Protein AF-0000000079301546 (afdb_homodimer)

Radius of gyration: 18.89 Å; Cα contacts (8 Å, |Δi|>4): 296; chains: 2; bounding box: 22×60×37 Å

Organism: Thermus brockianus (NCBI:txid56956)

Secondary structure (DSSP, 8-state):
-HHHHHHHHHHHHHHHHHHHHHHTSSHHHHHHHHHHHHHHHHHHHHHHHHHHHHHHHHHHHHHHHH-GGGHHHHHHHHHTTHHHHHHHHHHHHHHHTT-/-HHHHHHHHHHHHHHHHHHHHHHTSSTHHHHHHHHHHHHHHHHHHHHHHHHHHHHHHHHHHHHHHH-GGGHHHHHHHHHTTHHHHHHHHHHHHHHHTT-

Nearest PDB structures (foldseek):
  8ywt-assembly1_Z  TM=9.935E-01  e=1.855E-07  Thermus thermophilus HB8
  8ywt-assembly1_Q  TM=9.937E-01  e=3.916E-07  Thermus thermophilus HB8
  6ly9-assembly1_P  TM=9.546E-01  e=3.296E-07  Thermus thermophilus HB8
  6ly9-assembly1_O  TM=9.805E-01  e=8.756E-07  Thermus thermophilus HB8
  5y60-assembly1_Z  TM=8.746E-01  e=4.148E-07  Thermus thermophilus HB8

Foldseek 3Di:
DVVVVVVVVCVVVVVLVVLVVVLPPDPVSVLVNLQVLLCCLLVVLVVQLVVQLVVLVVVQVVVCVVPVVCVVVSVCSNCVSVVSNVRSNVSSVVSVVVD/DVVVVVVVVCVLVVVLVVLQVVQPDDVRNVVSVLQSLLCCLLVVLVVQLCVQLVVLVVVQVVVCVVPVVSVVVSVCSNCVSVVSNVRSNVSSVVSVVVD

Structure (mmCIF, N/CA/C/O backbone):
data_AF-0000000079301546-model_v1
#
loop_
_entity.id
_entity.type
_entity.pdbx_description
1 polymer 'F0F1 ATP synthase subunit C'
#
loop_
_atom_site.group_PDB
_atom_site.id
_atom_site.type_symbol
_atom_site.label_atom_id
_atom_site.label_alt_id
_atom_site.label_comp_id
_atom_site.label_asym_id
_atom_site.label_entity_id
_atom_site.label_seq_id
_atom_site.pdbx_PDB_ins_code
_atom_site.Cartn_x
_atom_site.Cartn_y
_atom_site.Cartn_z
_atom_site.occupancy
_atom_site.B_iso_or_equiv
_atom_site.auth_seq_id
_atom_site.auth_comp_id
_atom_site.auth_asym_id
_atom_site.auth_atom_id
_atom_site.pdbx_PDB_model_num
ATOM 1 N N . MET A 1 1 ? 5.418 -3.91 23.5 1 49.19 1 MET A N 1
ATOM 2 C CA . MET A 1 1 ? 4.824 -3.809 22.172 1 49.19 1 MET A CA 1
ATOM 3 C C . MET A 1 1 ? 5.77 -4.355 21.109 1 49.19 1 MET A C 1
ATOM 5 O O . MET A 1 1 ? 5.324 -4.91 20.109 1 49.19 1 MET A O 1
ATOM 9 N N . LYS A 1 2 ? 7.008 -4.395 21.406 1 58.69 2 LYS A N 1
ATOM 10 C CA . LYS A 1 2 ? 8.031 -4.875 20.484 1 58.69 2 LYS A CA 1
ATOM 11 C C . LYS A 1 2 ? 8.047 -6.398 20.422 1 58.69 2 LYS A C 1
ATOM 13 O O . LYS A 1 2 ? 8.258 -6.984 19.359 1 58.69 2 LYS A O 1
ATOM 18 N N . LYS A 1 3 ? 7.777 -6.961 21.5 1 61.25 3 LYS A N 1
ATOM 19 C CA . LYS A 1 3 ? 7.914 -8.414 21.594 1 61.25 3 LYS A CA 1
ATOM 20 C C . LYS A 1 3 ? 6.766 -9.117 20.859 1 61.25 3 LYS A C 1
ATOM 22 O O . LYS A 1 3 ? 6.965 -10.172 20.266 1 61.25 3 LYS A O 1
ATOM 27 N N . LEU A 1 4 ? 5.602 -8.469 20.969 1 56.91 4 LEU A N 1
ATOM 28 C CA . LEU A 1 4 ? 4.453 -9.078 20.312 1 56.91 4 LEU A CA 1
ATOM 29 C C . LEU A 1 4 ? 4.582 -9 18.797 1 56.91 4 LEU A C 1
ATOM 31 O O . LEU A 1 4 ? 4.238 -9.945 18.094 1 56.91 4 LEU A O 1
ATOM 35 N N . LEU A 1 5 ? 5.164 -7.98 18.328 1 56.31 5 LEU A N 1
ATOM 36 C CA . LEU A 1 5 ? 5.371 -7.801 16.906 1 56.31 5 LEU A CA 1
ATOM 37 C C . LEU A 1 5 ? 6.402 -8.789 16.375 1 56.31 5 LEU A C 1
ATOM 39 O O . LEU A 1 5 ? 6.227 -9.359 15.297 1 56.31 5 LEU A O 1
ATOM 43 N N . VAL A 1 6 ? 7.406 -8.992 17.062 1 57.66 6 VAL A N 1
ATOM 44 C CA . VAL A 1 6 ? 8.438 -9.945 16.656 1 57.66 6 VAL A CA 1
ATOM 45 C C . VAL A 1 6 ? 7.863 -11.359 16.625 1 57.66 6 VAL A C 1
ATOM 47 O O . VAL A 1 6 ? 8.164 -12.141 15.734 1 57.66 6 VAL A O 1
ATOM 50 N N . LEU A 1 7 ? 7.008 -11.602 17.5 1 53.03 7 LEU A N 1
ATOM 51 C CA . LEU A 1 7 ? 6.406 -12.93 17.547 1 53.03 7 LEU A CA 1
ATOM 52 C C . LEU A 1 7 ? 5.469 -13.148 16.359 1 53.03 7 LEU A C 1
ATOM 54 O O . LEU A 1 7 ? 5.441 -14.234 15.781 1 53.03 7 LEU A O 1
ATOM 58 N N . VAL A 1 8 ? 4.762 -12.109 16.047 1 52.84 8 VAL A N 1
ATOM 59 C CA . VAL A 1 8 ? 3.871 -12.25 14.906 1 52.84 8 VAL A CA 1
ATOM 60 C C . VAL A 1 8 ? 4.695 -12.375 13.625 1 52.84 8 VAL A C 1
ATOM 62 O O . VAL A 1 8 ? 4.367 -13.18 12.75 1 52.84 8 VAL A O 1
ATOM 65 N N . LEU A 1 9 ? 5.762 -11.664 13.609 1 55.91 9 LEU A N 1
ATOM 66 C CA . LEU A 1 9 ? 6.625 -11.734 12.438 1 55.91 9 LEU A CA 1
ATOM 67 C C . LEU A 1 9 ? 7.277 -13.109 12.32 1 55.91 9 LEU A C 1
ATOM 69 O O . LEU A 1 9 ? 7.367 -13.664 11.227 1 55.91 9 LEU A O 1
ATOM 73 N N . VAL A 1 10 ? 7.781 -13.555 13.359 1 54.22 10 VAL A N 1
ATOM 74 C CA . VAL A 1 10 ? 8.438 -14.852 13.344 1 54.22 10 VAL A CA 1
ATOM 75 C C . VAL A 1 10 ? 7.418 -15.945 13.031 1 54.22 10 VAL A C 1
ATOM 77 O O . VAL A 1 10 ? 7.711 -16.875 12.273 1 54.22 10 VAL A O 1
ATOM 80 N N . ALA A 1 11 ? 6.262 -15.781 13.562 1 51.78 11 ALA A N 1
ATOM 81 C CA . ALA A 1 11 ? 5.211 -16.766 13.305 1 51.78 11 ALA A CA 1
ATOM 82 C C . ALA A 1 11 ? 4.812 -16.766 11.836 1 51.78 11 ALA A C 1
ATOM 84 O O . ALA A 1 11 ? 4.594 -17.828 11.242 1 51.78 11 ALA A O 1
ATOM 85 N N . VAL A 1 12 ? 4.824 -15.625 11.297 1 52.5 12 VAL A N 1
ATOM 86 C CA . VAL A 1 12 ? 4.438 -15.523 9.891 1 52.5 12 VAL A CA 1
ATOM 87 C C . VAL A 1 12 ? 5.551 -16.094 9.016 1 52.5 12 VAL A C 1
ATOM 89 O O . VAL A 1 12 ? 5.281 -16.844 8.078 1 52.5 12 VAL A O 1
ATOM 92 N N . PHE A 1 13 ? 6.75 -15.656 9.32 1 53.16 13 PHE A N 1
ATOM 93 C CA . PHE A 1 13 ? 7.855 -16.156 8.516 1 53.16 13 PHE A CA 1
ATOM 94 C C . PHE A 1 13 ? 8.031 -17.656 8.695 1 53.16 13 PHE A C 1
ATOM 96 O O . PHE A 1 13 ? 8.375 -18.359 7.754 1 53.16 13 PHE A O 1
ATOM 103 N N . GLY A 1 14 ? 7.973 -18.016 9.922 1 50.19 14 GLY A N 1
ATOM 104 C CA . GLY A 1 14 ? 8.062 -19.453 10.18 1 50.19 14 GLY A CA 1
ATOM 105 C C . GLY A 1 14 ? 6.98 -20.25 9.469 1 50.19 14 GLY A C 1
ATOM 106 O O . GLY A 1 14 ? 7.25 -21.328 8.93 1 50.19 14 GLY A O 1
ATOM 107 N N . ALA A 1 15 ? 5.801 -19.75 9.508 1 49.41 15 ALA A N 1
ATOM 108 C CA . ALA A 1 15 ? 4.699 -20.406 8.812 1 49.41 15 ALA A CA 1
ATOM 109 C C . ALA A 1 15 ? 4.938 -20.438 7.305 1 49.41 15 ALA A C 1
ATOM 111 O O . ALA A 1 15 ? 4.621 -21.422 6.637 1 49.41 15 ALA A O 1
ATOM 112 N N . LEU A 1 16 ? 5.547 -19.422 6.84 1 50.91 16 LEU A N 1
ATOM 113 C CA . LEU A 1 16 ? 5.867 -19.375 5.418 1 50.91 16 LEU A CA 1
ATOM 114 C C . LEU A 1 16 ? 6.961 -20.391 5.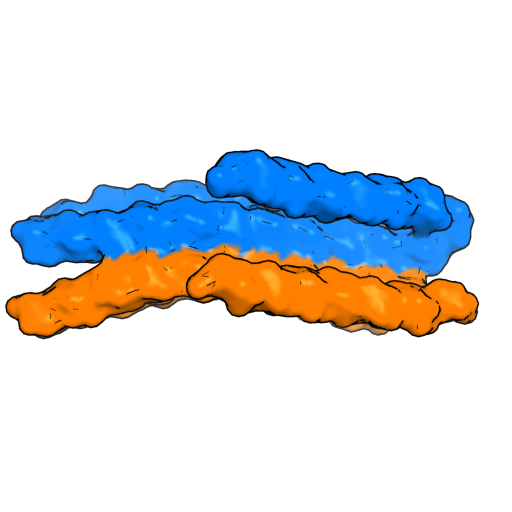078 1 50.91 16 LEU A C 1
ATOM 116 O O . LEU A 1 16 ? 6.922 -21.016 4.023 1 50.91 16 LEU A O 1
ATOM 120 N N . ALA A 1 17 ? 7.969 -20.391 5.918 1 49.53 17 ALA A N 1
ATOM 121 C CA . ALA A 1 17 ? 9.055 -21.344 5.695 1 49.53 17 ALA A CA 1
ATOM 122 C C . ALA A 1 17 ? 8.547 -22.781 5.703 1 49.53 17 ALA A C 1
ATOM 124 O O . ALA A 1 17 ? 8.961 -23.594 4.875 1 49.53 17 ALA A O 1
ATOM 125 N N . LEU A 1 18 ? 7.82 -23.094 6.707 1 44.88 18 LEU A N 1
ATOM 126 C CA . LEU A 1 18 ? 7.305 -24.453 6.785 1 44.88 18 LEU A CA 1
ATOM 127 C C . LEU A 1 18 ? 6.438 -24.781 5.57 1 44.88 18 LEU A C 1
ATOM 129 O O . LEU A 1 18 ? 6.488 -25.891 5.047 1 44.88 18 LEU A O 1
ATOM 133 N N . ALA A 1 19 ? 5.688 -23.844 5.148 1 45.22 19 ALA A N 1
ATOM 134 C CA . ALA A 1 19 ? 4.852 -24.062 3.969 1 45.22 19 ALA A CA 1
ATOM 135 C C . ALA A 1 19 ? 5.707 -24.25 2.717 1 45.22 19 ALA A C 1
ATOM 137 O O . ALA A 1 19 ? 5.352 -25.016 1.825 1 45.22 19 ALA A O 1
ATOM 138 N N . ALA A 1 20 ? 6.895 -23.641 2.58 1 43.88 20 ALA A N 1
ATOM 139 C CA . ALA A 1 20 ? 7.793 -23.766 1.435 1 43.88 20 ALA A CA 1
ATOM 140 C C . ALA A 1 20 ? 8.328 -25.188 1.307 1 43.88 20 ALA A C 1
ATOM 142 O O . ALA A 1 20 ? 8.508 -25.688 0.196 1 43.88 20 ALA A O 1
ATOM 143 N N . GLU A 1 21 ? 8.742 -25.703 2.311 1 40.53 21 GLU A N 1
ATOM 144 C CA . GLU A 1 21 ? 9.336 -27.047 2.232 1 40.53 21 GLU A CA 1
ATOM 145 C C . GLU A 1 21 ? 8.352 -28.047 1.662 1 40.53 21 GLU A C 1
ATOM 147 O O . GLU A 1 21 ? 8.727 -28.906 0.855 1 40.53 21 GLU A O 1
ATOM 152 N N . GLU A 1 22 ? 7.23 -28.109 2.217 1 39.31 22 GLU A N 1
ATOM 153 C CA . GLU A 1 22 ? 6.305 -29.125 1.742 1 39.31 22 GLU A CA 1
ATOM 154 C C . GLU A 1 22 ? 5.902 -28.875 0.291 1 39.31 22 GLU A C 1
ATOM 156 O O . GLU A 1 22 ? 5.586 -29.828 -0.441 1 39.31 22 GLU A O 1
ATOM 161 N N . ALA A 1 23 ? 5.891 -27.625 -0.11 1 42.28 23 ALA A N 1
ATOM 162 C CA . ALA A 1 23 ? 5.488 -27.281 -1.47 1 42.28 23 ALA A CA 1
ATOM 163 C C . ALA A 1 23 ? 6.523 -27.75 -2.486 1 42.28 23 ALA A C 1
ATOM 165 O O . ALA A 1 23 ? 6.246 -27.797 -3.688 1 42.28 23 ALA A O 1
ATOM 166 N N . ALA A 1 24 ? 7.785 -27.984 -2.277 1 39.5 24 ALA A N 1
ATOM 167 C CA . ALA A 1 24 ? 8.797 -28.484 -3.211 1 39.5 24 ALA A CA 1
ATOM 168 C C . ALA A 1 24 ? 8.328 -29.75 -3.92 1 39.5 24 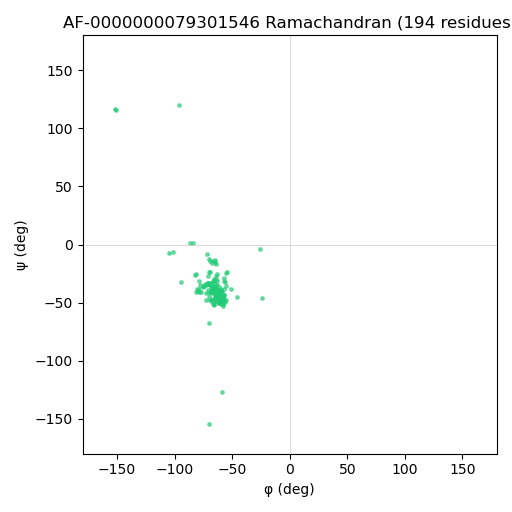ALA A C 1
ATOM 170 O O . ALA A 1 24 ? 8.906 -30.156 -4.93 1 39.5 24 ALA A O 1
ATOM 171 N N . ALA A 1 25 ? 7.723 -30.562 -3.387 1 38.69 25 ALA A N 1
ATOM 172 C CA . ALA A 1 25 ? 7.641 -31.844 -4.094 1 38.69 25 ALA A CA 1
ATOM 173 C C . ALA A 1 25 ? 6.762 -31.719 -5.336 1 38.69 25 ALA A C 1
ATOM 175 O O . ALA A 1 25 ? 7.039 -32.344 -6.363 1 38.69 25 ALA A O 1
ATOM 176 N N . SER A 1 26 ? 5.395 -31.5 -5.461 1 48.56 26 SER A N 1
ATOM 177 C CA . SER A 1 26 ? 4.516 -31.703 -6.605 1 48.56 26 SER A CA 1
ATOM 178 C C . SER A 1 26 ? 4.309 -30.406 -7.383 1 48.56 26 SER A C 1
ATOM 180 O O . SER A 1 26 ? 4.434 -29.312 -6.828 1 48.56 26 SER A O 1
ATOM 182 N N . GLY A 1 27 ? 4.684 -30.219 -8.859 1 57.03 27 GLY A N 1
ATOM 183 C CA . GLY A 1 27 ? 4.609 -29.141 -9.828 1 57.03 27 GLY A CA 1
ATOM 184 C C . GLY A 1 27 ? 3.543 -28.109 -9.5 1 57.03 27 GLY A C 1
ATOM 185 O O . GLY A 1 27 ? 3.775 -26.906 -9.625 1 57.03 27 GLY A O 1
ATOM 186 N N . GLY A 1 28 ? 2.25 -28.5 -9.117 1 63.22 28 GLY A N 1
ATOM 187 C CA . GLY A 1 28 ? 1.144 -27.641 -8.75 1 63.22 28 GLY A CA 1
ATOM 188 C C . GLY A 1 28 ? 1.389 -26.859 -7.465 1 63.22 28 GLY A C 1
ATOM 189 O O . GLY A 1 28 ? 1.135 -25.656 -7.398 1 63.22 28 GLY A O 1
ATOM 190 N N . LEU A 1 29 ? 1.974 -27.484 -6.559 1 77.94 29 LEU A N 1
ATOM 191 C CA . LEU A 1 29 ? 2.293 -26.875 -5.273 1 77.94 29 LEU A CA 1
ATOM 192 C C . LEU A 1 29 ? 3.309 -25.75 -5.445 1 77.94 29 LEU A C 1
ATOM 194 O O . LEU A 1 29 ? 3.223 -24.719 -4.773 1 77.94 29 LEU A O 1
ATOM 198 N N . ASP A 1 30 ? 4.195 -25.828 -6.445 1 84.31 30 ASP A N 1
ATOM 199 C CA . ASP A 1 30 ? 5.234 -24.844 -6.672 1 84.31 30 ASP A CA 1
ATOM 200 C C . ASP A 1 30 ? 4.637 -23.516 -7.145 1 84.31 30 ASP A C 1
ATOM 202 O O . ASP A 1 30 ? 4.965 -22.453 -6.613 1 84.31 30 ASP A O 1
ATOM 206 N N . ARG A 1 31 ? 3.75 -23.562 -8.109 1 88.44 31 ARG A N 1
ATOM 207 C CA . ARG A 1 31 ? 3.105 -22.344 -8.617 1 88.44 31 ARG A CA 1
ATOM 208 C C . ARG A 1 31 ? 2.318 -21.641 -7.52 1 88.44 31 ARG A C 1
ATOM 210 O O . ARG A 1 31 ? 2.34 -20.422 -7.422 1 88.44 31 ARG A O 1
ATOM 217 N N . GLY A 1 32 ? 1.686 -22.469 -6.797 1 91.69 32 GLY A N 1
ATOM 218 C CA . GLY A 1 32 ? 0.917 -21.922 -5.695 1 91.69 32 GLY A CA 1
ATOM 219 C C . GLY A 1 32 ? 1.777 -21.203 -4.672 1 91.69 32 GLY A C 1
ATOM 220 O O . GLY A 1 32 ? 1.425 -20.109 -4.207 1 91.69 32 GLY A O 1
ATOM 221 N N . LEU A 1 33 ? 2.799 -21.75 -4.301 1 91.94 33 LEU A N 1
ATOM 222 C CA . LEU A 1 33 ? 3.676 -21.156 -3.297 1 91.94 33 LEU A CA 1
ATOM 223 C C . LEU A 1 33 ? 4.344 -19.891 -3.836 1 91.94 33 LEU A C 1
ATOM 225 O O . LEU A 1 33 ? 4.574 -18.938 -3.088 1 91.94 33 LEU A O 1
ATOM 229 N N . ILE A 1 34 ? 4.688 -19.859 -5.098 1 95.62 34 ILE A N 1
ATOM 230 C CA . ILE A 1 34 ? 5.215 -18.656 -5.723 1 95.62 34 ILE A CA 1
ATOM 231 C C . ILE A 1 34 ? 4.18 -17.531 -5.629 1 95.62 34 ILE A C 1
ATOM 233 O O . ILE A 1 34 ? 4.52 -16.391 -5.293 1 95.62 34 ILE A O 1
ATOM 237 N N . ALA A 1 35 ? 2.924 -17.859 -5.84 1 95.81 35 ALA A N 1
ATOM 238 C CA . ALA A 1 35 ? 1.856 -16.875 -5.762 1 95.81 35 ALA A CA 1
ATOM 239 C C . ALA A 1 35 ? 1.712 -16.344 -4.34 1 95.81 35 ALA A C 1
ATOM 241 O O . ALA A 1 35 ? 1.504 -15.141 -4.141 1 95.81 35 ALA A O 1
ATOM 242 N N . VAL A 1 36 ? 1.817 -17.219 -3.404 1 95.12 36 VAL A N 1
ATOM 243 C CA . VAL A 1 36 ? 1.78 -16.781 -2.012 1 95.12 36 VAL A CA 1
ATOM 244 C C . VAL A 1 36 ? 2.967 -15.867 -1.725 1 95.12 36 VAL A C 1
ATOM 246 O O . VAL A 1 36 ? 2.814 -14.836 -1.066 1 95.12 36 VAL A O 1
ATOM 249 N N . GLY A 1 37 ? 4.07 -16.25 -2.248 1 96.44 37 GLY A N 1
ATOM 250 C CA . GLY A 1 37 ? 5.246 -15.398 -2.119 1 96.44 37 GLY A CA 1
ATOM 251 C C . GLY A 1 37 ? 5.055 -14.023 -2.719 1 96.44 37 GLY A C 1
ATOM 252 O O . GLY A 1 37 ? 5.43 -13.016 -2.109 1 96.44 37 GLY A O 1
ATOM 253 N N . MET A 1 38 ? 4.414 -13.891 -3.859 1 97.75 38 MET A N 1
ATOM 254 C CA . MET A 1 38 ? 4.117 -12.609 -4.488 1 97.75 38 MET A CA 1
ATOM 255 C C . MET A 1 38 ? 3.209 -11.758 -3.602 1 97.75 38 MET A C 1
ATOM 257 O O . MET A 1 38 ? 3.467 -10.57 -3.395 1 97.75 38 MET A O 1
ATOM 261 N N . GLY A 1 39 ? 2.217 -12.422 -3.074 1 98.06 39 GLY A N 1
ATOM 262 C CA . GLY A 1 39 ? 1.293 -11.711 -2.201 1 98.06 39 GLY A CA 1
ATOM 263 C C . GLY A 1 39 ? 1.95 -11.188 -0.941 1 98.06 39 GLY A C 1
ATOM 264 O O . GLY A 1 39 ? 1.714 -10.039 -0.544 1 98.06 39 GLY A O 1
ATOM 265 N N . LEU A 1 40 ? 2.766 -11.945 -0.33 1 97.5 40 LEU A N 1
ATOM 266 C CA . LEU A 1 40 ? 3.451 -11.547 0.893 1 97.5 40 LEU A CA 1
ATOM 267 C C . LEU A 1 40 ? 4.461 -10.438 0.608 1 97.5 40 LEU A C 1
ATOM 269 O O . LEU A 1 40 ? 4.602 -9.5 1.398 1 97.5 40 LEU A O 1
ATOM 273 N N . ALA A 1 41 ? 5.16 -10.531 -0.494 1 98.25 41 ALA A N 1
ATOM 274 C CA . ALA A 1 41 ? 6.16 -9.531 -0.853 1 98.25 41 ALA A CA 1
ATOM 275 C C . ALA A 1 41 ? 5.531 -8.141 -0.946 1 98.25 41 ALA A C 1
ATOM 277 O O . ALA A 1 41 ? 5.977 -7.207 -0.28 1 98.25 41 ALA A O 1
ATOM 278 N N . VAL A 1 42 ? 4.422 -8.039 -1.71 1 98.62 42 VAL A N 1
ATOM 279 C CA . VAL A 1 42 ? 3.82 -6.727 -1.904 1 98.62 42 VAL A CA 1
ATOM 280 C C . VAL A 1 42 ? 2.994 -6.348 -0.677 1 98.62 42 VAL A C 1
ATOM 282 O O . VAL A 1 42 ? 3.004 -5.191 -0.245 1 98.62 42 VAL A O 1
ATOM 285 N N . GLY A 1 43 ? 2.338 -7.301 -0.126 1 98.38 43 GLY A N 1
ATOM 286 C CA . GLY A 1 43 ? 1.455 -7.02 0.994 1 98.38 43 GLY A CA 1
ATOM 287 C C . GLY A 1 43 ? 2.193 -6.551 2.232 1 98.38 43 GLY A C 1
ATOM 288 O O . GLY A 1 43 ? 1.836 -5.527 2.824 1 98.38 43 GLY A O 1
ATOM 289 N N . LEU A 1 44 ? 3.182 -7.285 2.625 1 98 44 LEU A N 1
ATOM 290 C CA . LEU A 1 44 ? 3.936 -6.926 3.82 1 98 44 LEU A CA 1
ATOM 291 C C . LEU A 1 44 ? 4.711 -5.629 3.602 1 98 44 LEU A C 1
ATOM 293 O O . LEU A 1 44 ? 4.832 -4.812 4.516 1 98 44 LEU A O 1
ATOM 297 N N . ALA A 1 45 ? 5.277 -5.457 2.42 1 98.69 45 ALA A N 1
ATOM 298 C CA . ALA A 1 45 ? 5.957 -4.207 2.1 1 98.69 45 ALA A CA 1
ATOM 299 C C . ALA A 1 45 ? 5 -3.021 2.201 1 98.69 45 ALA A C 1
ATOM 301 O O . ALA A 1 45 ? 5.355 -1.972 2.746 1 98.69 45 ALA A O 1
ATOM 302 N N . ALA A 1 46 ? 3.754 -3.23 1.725 1 98.75 46 ALA A N 1
ATOM 303 C CA . ALA A 1 46 ? 2.74 -2.182 1.791 1 98.75 46 ALA A CA 1
ATOM 304 C C . ALA A 1 46 ? 2.35 -1.888 3.236 1 98.75 46 ALA A C 1
ATOM 306 O O . ALA A 1 46 ? 2.152 -0.729 3.609 1 98.75 46 ALA A O 1
ATOM 307 N N . LEU A 1 47 ? 2.266 -2.934 4 1 98.06 47 LEU A N 1
ATOM 308 C CA . LEU A 1 47 ? 1.959 -2.75 5.414 1 98.06 47 LEU A CA 1
ATOM 309 C C . LEU A 1 47 ? 3.043 -1.928 6.102 1 98.06 47 LEU A C 1
ATOM 311 O O . LEU A 1 47 ? 2.742 -0.973 6.82 1 98.06 47 LEU A O 1
ATOM 315 N N . GLY A 1 48 ? 4.211 -2.332 5.844 1 98.19 48 GLY A N 1
ATOM 316 C CA . GLY A 1 48 ? 5.312 -1.565 6.406 1 98.19 48 GLY A CA 1
ATOM 317 C C . GLY A 1 48 ? 5.32 -0.115 5.961 1 98.19 48 GLY A C 1
ATOM 318 O O . GLY A 1 48 ? 5.523 0.788 6.773 1 98.19 48 GLY A O 1
ATOM 319 N N . THR A 1 49 ? 5.113 0.141 4.672 1 98.81 49 THR A N 1
ATOM 320 C CA . THR A 1 49 ? 5.039 1.496 4.137 1 98.81 49 THR A CA 1
ATOM 321 C C . THR A 1 49 ? 3.941 2.293 4.836 1 98.81 49 THR A C 1
ATOM 323 O O . THR A 1 49 ? 4.156 3.439 5.238 1 98.81 49 THR A O 1
ATOM 326 N N . GLY A 1 50 ? 2.814 1.647 5.016 1 98.62 50 GLY A N 1
ATOM 327 C CA . GLY A 1 50 ? 1.695 2.316 5.66 1 98.62 50 GLY A CA 1
ATOM 328 C C . GLY A 1 50 ? 1.973 2.689 7.102 1 98.62 50 GLY A C 1
ATOM 329 O O . GLY A 1 50 ? 1.593 3.773 7.551 1 98.62 50 GLY A O 1
ATOM 330 N N . VAL A 1 51 ? 2.605 1.813 7.812 1 98.06 51 VAL A N 1
ATOM 331 C CA . VAL A 1 51 ? 2.961 2.072 9.203 1 98.06 51 VAL A CA 1
ATOM 332 C C . VAL A 1 51 ? 3.887 3.283 9.289 1 98.06 51 VAL A C 1
ATOM 334 O O . VAL A 1 51 ? 3.689 4.172 10.117 1 98.06 51 VAL A O 1
ATOM 337 N N . ALA A 1 52 ? 4.887 3.326 8.43 1 98.56 52 ALA A N 1
ATOM 338 C CA . ALA A 1 52 ? 5.781 4.48 8.383 1 98.56 52 ALA A CA 1
ATOM 339 C C . ALA A 1 52 ? 5.02 5.754 8.031 1 98.56 52 ALA A C 1
ATOM 341 O O . ALA A 1 52 ? 5.191 6.789 8.672 1 98.56 52 ALA A O 1
ATOM 342 N N . GLN A 1 53 ? 4.121 5.664 7.035 1 98.75 53 GLN A N 1
ATOM 343 C CA . GLN A 1 53 ? 3.416 6.828 6.516 1 98.75 53 GLN A CA 1
ATOM 344 C C . GLN A 1 53 ? 2.404 7.359 7.527 1 98.75 53 GLN A C 1
ATOM 346 O O . GLN A 1 53 ? 2.08 8.547 7.523 1 98.75 53 GLN A O 1
ATOM 351 N N . ALA A 1 54 ? 1.98 6.48 8.422 1 98.56 54 ALA A N 1
ATOM 352 C CA . ALA A 1 54 ? 0.984 6.906 9.398 1 98.56 54 ALA A CA 1
ATOM 353 C C . ALA A 1 54 ? 1.516 8.047 10.266 1 98.56 54 ALA A C 1
ATOM 355 O O . ALA A 1 54 ? 0.898 9.109 10.344 1 98.56 54 ALA A O 1
ATOM 356 N N . ARG A 1 55 ? 2.641 7.844 10.781 1 98.44 55 ARG A N 1
ATOM 357 C CA . ARG A 1 55 ? 3.201 8.852 11.68 1 98.44 55 ARG A CA 1
ATOM 358 C C . ARG A 1 55 ? 3.762 10.031 10.891 1 98.44 55 ARG A C 1
ATOM 360 O O . ARG A 1 55 ? 3.576 11.188 11.273 1 98.44 55 ARG A O 1
ATOM 367 N N . ILE A 1 56 ? 4.41 9.805 9.805 1 98.62 56 ILE A N 1
ATOM 368 C CA . ILE A 1 56 ? 4.996 10.852 8.977 1 98.62 56 ILE A CA 1
ATOM 369 C C . ILE A 1 56 ? 3.893 11.766 8.438 1 98.62 56 ILE A C 1
ATOM 371 O O . ILE A 1 56 ? 4.008 12.992 8.5 1 98.62 56 ILE A O 1
ATOM 375 N N . GLY A 1 57 ? 2.822 11.172 7.941 1 98.44 57 GLY A N 1
ATOM 376 C CA . GLY A 1 57 ? 1.725 11.922 7.355 1 98.44 57 GLY A CA 1
ATOM 377 C C . GLY A 1 57 ? 0.995 12.789 8.367 1 98.44 57 GLY A C 1
ATOM 378 O O . GLY A 1 57 ? 0.683 13.953 8.086 1 98.44 57 GLY A O 1
ATOM 379 N N . ALA A 1 58 ? 0.8 12.234 9.516 1 97.88 58 ALA A N 1
ATOM 380 C CA . ALA A 1 58 ? 0.135 13.008 10.562 1 97.88 58 ALA A CA 1
ATOM 381 C C . ALA A 1 58 ? 0.977 14.211 10.977 1 97.88 58 ALA A C 1
ATOM 383 O O . ALA A 1 58 ? 0.46 15.328 11.094 1 97.88 58 ALA A O 1
ATOM 384 N N . ALA A 1 59 ? 2.217 13.969 11.195 1 97.94 59 ALA A N 1
ATOM 385 C CA . ALA A 1 59 ? 3.119 15.07 11.539 1 97.94 59 ALA A CA 1
ATOM 386 C C . ALA A 1 59 ? 3.207 16.078 10.406 1 97.94 59 ALA A C 1
ATOM 388 O O . ALA A 1 59 ? 3.268 17.297 10.648 1 97.94 59 ALA A O 1
ATOM 389 N N . GLY A 1 60 ? 3.242 15.609 9.148 1 97.88 60 GLY A N 1
ATOM 390 C CA . GLY A 1 60 ? 3.303 16.469 7.977 1 97.88 60 GLY A CA 1
ATOM 391 C C . GLY A 1 60 ? 2.121 17.406 7.867 1 97.88 60 GLY A C 1
ATOM 392 O O . GLY A 1 60 ? 2.293 18.609 7.605 1 97.88 60 GLY A O 1
ATOM 393 N N . VAL A 1 61 ? 0.934 16.938 8.156 1 97 61 VAL A N 1
ATOM 394 C CA . VAL A 1 61 ? -0.275 17.75 8.109 1 97 61 VAL A CA 1
ATOM 395 C C . VAL A 1 61 ? -0.19 18.859 9.156 1 97 61 VAL A C 1
ATOM 397 O O . VAL A 1 61 ? -0.534 20.016 8.883 1 97 61 VAL A O 1
ATOM 400 N N . GLY A 1 62 ? 0.301 18.531 10.328 1 95 62 GLY A N 1
ATOM 401 C CA . GLY A 1 62 ? 0.509 19.547 11.359 1 95 62 GLY A CA 1
ATOM 402 C C . GLY A 1 62 ? 1.528 20.594 10.961 1 95 62 GLY A C 1
ATOM 403 O O . GLY A 1 62 ? 1.319 21.781 11.188 1 95 62 GLY A O 1
ATOM 404 N N . ALA A 1 63 ? 2.559 20.156 10.406 1 96.31 63 ALA A N 1
ATOM 405 C CA . ALA A 1 63 ? 3.617 21.078 9.984 1 96.31 63 ALA A CA 1
ATOM 406 C C . ALA A 1 63 ? 3.113 22.047 8.922 1 96.31 63 ALA A C 1
ATOM 408 O O . ALA A 1 63 ? 3.453 23.219 8.938 1 96.31 63 ALA A O 1
ATOM 409 N N . ILE A 1 64 ? 2.287 21.609 8.023 1 95.75 64 ILE A N 1
ATOM 410 C CA . ILE A 1 64 ? 1.76 22.438 6.934 1 95.75 64 ILE A CA 1
ATOM 411 C C . ILE A 1 64 ? 0.736 23.422 7.484 1 95.75 64 ILE A C 1
ATOM 413 O O . ILE A 1 64 ? 0.663 24.562 7.031 1 95.75 64 ILE A O 1
ATOM 417 N N . ALA A 1 65 ? 0.022 22.953 8.461 1 93.44 65 ALA A N 1
ATOM 418 C CA . ALA A 1 65 ? -0.97 23.828 9.102 1 93.44 65 ALA A CA 1
ATOM 419 C C . ALA A 1 65 ? -0.302 25 9.797 1 93.44 65 ALA A C 1
ATOM 421 O O . ALA A 1 65 ? -0.881 26.094 9.875 1 93.44 65 ALA A O 1
ATOM 422 N N . GLU A 1 66 ? 0.93 24.781 10.211 1 92.94 66 GLU A N 1
ATOM 423 C CA . GLU A 1 66 ? 1.682 25.844 10.867 1 92.94 66 GLU A CA 1
ATOM 424 C C . GLU A 1 66 ? 2.293 26.797 9.836 1 92.94 66 GLU A C 1
ATOM 426 O O . GLU A 1 66 ? 2.283 28.016 10.031 1 92.94 66 GLU A O 1
ATOM 431 N N . ASP A 1 67 ? 2.818 26.219 8.75 1 95 67 ASP A N 1
ATOM 432 C CA . ASP A 1 67 ? 3.463 26.969 7.668 1 95 67 ASP A CA 1
ATOM 433 C C . ASP A 1 67 ? 3.324 26.234 6.336 1 95 67 ASP A C 1
ATOM 435 O O . ASP A 1 67 ? 3.971 25.203 6.121 1 95 67 ASP A O 1
ATOM 439 N N . ARG A 1 68 ? 2.621 26.812 5.375 1 94.5 68 ARG A N 1
ATOM 440 C CA . ARG A 1 68 ? 2.32 26.172 4.094 1 94.5 68 ARG A CA 1
ATOM 441 C C . ARG A 1 68 ? 3.59 25.969 3.277 1 94.5 68 ARG A C 1
ATOM 443 O O . ARG A 1 68 ? 3.609 25.156 2.354 1 94.5 68 ARG A O 1
ATOM 450 N N . GLY A 1 69 ? 4.645 26.625 3.695 1 95.75 69 GLY A N 1
ATOM 451 C CA . GLY A 1 69 ? 5.922 26.438 3.029 1 95.75 69 GLY A CA 1
ATOM 452 C C . GLY A 1 69 ? 6.523 25.062 3.268 1 95.75 69 GLY A C 1
ATOM 453 O O . GLY A 1 69 ? 7.441 24.641 2.555 1 95.75 69 GLY A O 1
ATOM 454 N N . ASN A 1 70 ? 5.949 24.359 4.277 1 96.88 70 ASN A N 1
ATOM 455 C CA . ASN A 1 70 ? 6.453 23.031 4.633 1 96.88 70 ASN A CA 1
ATOM 456 C C . ASN A 1 70 ? 5.844 21.953 3.75 1 96.88 70 ASN A C 1
ATOM 458 O O . ASN A 1 70 ? 6.188 20.766 3.885 1 96.88 70 ASN A O 1
ATOM 462 N N . PHE A 1 71 ? 4.984 22.375 2.783 1 96.38 71 PHE A N 1
ATOM 463 C CA . PHE A 1 71 ? 4.27 21.406 1.963 1 96.38 71 PHE A CA 1
ATOM 464 C C . PHE A 1 71 ? 5.246 20.5 1.224 1 96.38 71 PHE A C 1
ATOM 466 O O . PHE A 1 71 ? 5.117 19.281 1.27 1 96.38 71 PHE A O 1
ATOM 473 N N . GLY A 1 72 ? 6.211 20.984 0.628 1 97.06 72 GLY A N 1
ATOM 474 C CA . GLY A 1 72 ? 7.16 20.203 -0.144 1 97.06 72 GLY A CA 1
ATOM 475 C C . GLY A 1 72 ? 7.949 19.219 0.702 1 97.06 72 GLY A C 1
ATOM 476 O O . GLY A 1 72 ? 8.102 18.047 0.327 1 97.06 72 GLY A O 1
ATOM 477 N N . THR A 1 73 ? 8.477 19.672 1.771 1 97.31 73 THR A N 1
ATOM 478 C CA . THR A 1 73 ? 9.266 18.828 2.672 1 97.31 73 THR A CA 1
ATOM 479 C C . THR A 1 73 ? 8.414 17.703 3.236 1 97.31 73 THR A C 1
ATOM 481 O O . THR A 1 73 ? 8.836 16.547 3.254 1 97.31 73 THR A O 1
ATOM 484 N N . ALA A 1 74 ? 7.148 18.016 3.629 1 98.06 74 ALA A N 1
ATOM 485 C CA . ALA A 1 74 ? 6.242 17.016 4.188 1 98.06 74 ALA A CA 1
ATOM 486 C C . ALA A 1 74 ? 5.895 15.953 3.146 1 98.06 74 ALA A C 1
ATOM 488 O O . ALA A 1 74 ? 5.84 14.766 3.461 1 98.06 74 ALA A O 1
ATOM 489 N N . LEU A 1 75 ? 5.695 16.438 1.949 1 97.94 75 LEU A N 1
ATOM 490 C CA . LEU A 1 75 ? 5.355 15.523 0.863 1 97.94 75 LEU A CA 1
ATOM 491 C C . LEU A 1 75 ? 6.504 14.562 0.579 1 97.94 75 LEU A C 1
ATOM 493 O O . LEU A 1 75 ? 6.285 13.367 0.379 1 97.94 75 LEU A O 1
ATOM 497 N N . ILE A 1 76 ? 7.734 15.031 0.546 1 98 76 ILE A N 1
ATOM 498 C CA . ILE A 1 76 ? 8.898 14.203 0.266 1 98 76 ILE A CA 1
ATOM 499 C C . ILE A 1 76 ? 9.047 13.133 1.348 1 98 76 ILE A C 1
ATOM 501 O O . ILE A 1 76 ? 9.281 11.961 1.045 1 98 76 ILE A O 1
ATOM 505 N N . PHE A 1 77 ? 8.867 13.562 2.588 1 98.38 77 PHE A N 1
ATOM 506 C CA . PHE A 1 77 ? 8.984 12.625 3.697 1 98.38 77 PHE A CA 1
ATOM 507 C C . PHE A 1 77 ? 7.906 11.547 3.613 1 98.38 77 PHE A C 1
ATOM 509 O O . PHE A 1 77 ? 8.148 10.391 3.959 1 98.38 77 PHE A O 1
ATOM 516 N N . LEU A 1 78 ? 6.734 11.938 3.186 1 98.31 78 LEU A N 1
ATOM 517 C CA . LEU A 1 78 ? 5.629 11 3.062 1 98.31 78 LEU A CA 1
ATOM 518 C C . LEU A 1 78 ? 5.863 10.031 1.906 1 98.31 78 LEU A C 1
ATOM 520 O O . LEU A 1 78 ? 5.469 8.867 1.979 1 98.31 78 LEU A O 1
ATOM 524 N N . LEU A 1 79 ? 6.496 10.5 0.867 1 98.12 79 LEU A N 1
ATOM 525 C CA . LEU A 1 79 ? 6.68 9.719 -0.351 1 98.12 79 LEU A CA 1
ATOM 526 C C . LEU A 1 79 ? 7.852 8.75 -0.206 1 98.12 79 LEU A C 1
ATOM 528 O O . LEU A 1 79 ? 7.855 7.68 -0.814 1 98.12 79 LEU A O 1
ATOM 532 N N . LEU A 1 80 ? 8.859 9.023 0.667 1 98.25 80 LEU A N 1
ATOM 533 C CA . LEU A 1 80 ? 10.094 8.242 0.766 1 98.25 80 LEU A CA 1
ATOM 534 C C . LEU A 1 80 ? 9.797 6.809 1.185 1 98.25 80 LEU A C 1
ATOM 536 O O . LEU A 1 80 ? 10.344 5.867 0.605 1 98.25 80 LEU A O 1
ATOM 540 N N . PRO A 1 81 ? 8.953 6.539 2.109 1 98.62 81 PRO A N 1
ATOM 541 C CA . PRO A 1 81 ? 8.68 5.16 2.521 1 98.62 81 PRO A CA 1
ATOM 542 C C . PRO A 1 81 ? 8.062 4.32 1.404 1 98.62 81 PRO A C 1
ATOM 544 O O . PRO A 1 81 ? 8.055 3.09 1.488 1 98.62 81 PRO A O 1
ATOM 547 N N . GLU A 1 82 ? 7.535 5.004 0.362 1 98.38 82 GLU A N 1
ATOM 548 C CA . GLU A 1 82 ? 6.973 4.277 -0.771 1 98.38 82 GLU A CA 1
ATOM 549 C C . GLU A 1 82 ? 7.992 3.311 -1.367 1 98.38 82 GLU A C 1
ATOM 551 O O . GLU A 1 82 ? 7.625 2.334 -2.023 1 98.38 82 GLU A O 1
ATOM 556 N N . THR A 1 83 ? 9.281 3.607 -1.167 1 98.44 83 THR A N 1
ATOM 557 C CA . THR A 1 83 ? 10.328 2.732 -1.681 1 98.44 83 THR A CA 1
ATOM 558 C C . THR A 1 83 ? 10.156 1.314 -1.146 1 98.44 83 THR A C 1
ATOM 560 O O . THR A 1 83 ? 10.469 0.343 -1.837 1 98.44 83 THR A O 1
ATOM 563 N N . LEU A 1 84 ? 9.641 1.18 0.046 1 98.62 84 LEU A N 1
ATOM 564 C CA . LEU A 1 84 ? 9.453 -0.132 0.657 1 98.62 84 LEU A CA 1
ATOM 565 C C . LEU A 1 84 ? 8.492 -0.983 -0.17 1 98.62 84 LEU A C 1
ATOM 567 O O . LEU A 1 84 ? 8.805 -2.129 -0.501 1 98.62 84 LEU A O 1
ATOM 571 N N . VAL A 1 85 ? 7.305 -0.376 -0.504 1 98.62 85 VAL A N 1
ATOM 572 C CA . VAL A 1 85 ? 6.32 -1.157 -1.243 1 98.62 85 VAL A CA 1
ATOM 573 C C . VAL A 1 85 ? 6.801 -1.372 -2.678 1 98.62 85 VAL A C 1
ATOM 575 O O . VAL A 1 85 ? 6.512 -2.404 -3.287 1 98.62 85 VAL A O 1
ATOM 578 N N . ILE A 1 86 ? 7.531 -0.385 -3.246 1 98.38 86 ILE A N 1
ATOM 579 C CA . ILE A 1 86 ? 8.102 -0.548 -4.578 1 98.38 86 ILE A CA 1
ATOM 580 C C . ILE A 1 86 ? 9.039 -1.753 -4.598 1 98.38 86 ILE A C 1
ATOM 582 O O . ILE A 1 86 ? 9.023 -2.543 -5.547 1 98.38 86 ILE A O 1
ATOM 586 N N . PHE A 1 87 ? 9.852 -1.951 -3.539 1 98.25 87 PHE A N 1
ATOM 587 C CA . PHE A 1 87 ? 10.719 -3.123 -3.447 1 98.25 87 PHE A CA 1
ATOM 588 C C . PHE A 1 87 ? 9.891 -4.398 -3.359 1 98.25 87 PHE A C 1
ATOM 590 O O . PHE A 1 87 ? 10.242 -5.414 -3.963 1 98.25 87 PHE A O 1
ATOM 597 N N . GLY A 1 88 ? 8.805 -4.316 -2.623 1 98.56 88 GLY A N 1
ATOM 598 C CA . GLY A 1 88 ? 7.895 -5.449 -2.596 1 98.56 88 GLY A CA 1
ATOM 599 C C . GLY A 1 88 ? 7.332 -5.797 -3.961 1 98.56 88 GLY A C 1
ATOM 600 O O . GLY A 1 88 ? 7.262 -6.969 -4.332 1 98.56 88 GLY A O 1
ATOM 601 N N . LEU A 1 89 ? 6.988 -4.809 -4.711 1 98.56 89 LEU A N 1
ATOM 602 C CA . LEU A 1 89 ? 6.492 -4.992 -6.07 1 98.56 89 LEU A CA 1
ATOM 603 C C . LEU A 1 89 ? 7.559 -5.617 -6.961 1 98.56 89 LEU A C 1
ATOM 605 O O . LEU A 1 89 ? 7.266 -6.52 -7.75 1 98.56 89 LEU A O 1
ATOM 609 N N . LEU A 1 90 ? 8.758 -5.016 -6.734 1 98.5 90 LEU A N 1
ATOM 610 C CA . LEU A 1 90 ? 9.859 -5.535 -7.535 1 98.5 90 LEU A CA 1
ATOM 611 C C . LEU A 1 90 ? 10.023 -7.039 -7.324 1 98.5 90 LEU A C 1
ATOM 613 O O . LEU A 1 90 ? 10.125 -7.797 -8.289 1 98.5 90 LEU A O 1
ATOM 617 N N . ILE A 1 91 ? 10.031 -7.516 -6.125 1 98.75 91 ILE A N 1
ATOM 618 C CA . ILE A 1 91 ? 10.18 -8.93 -5.812 1 98.75 91 ILE A CA 1
ATOM 619 C C . ILE A 1 91 ? 8.992 -9.711 -6.375 1 98.75 91 ILE A C 1
ATOM 621 O O . ILE A 1 91 ? 9.164 -10.805 -6.926 1 98.75 91 ILE A O 1
ATOM 625 N N . ALA A 1 92 ? 7.785 -9.18 -6.246 1 98.56 92 ALA A N 1
ATOM 626 C CA . ALA A 1 92 ? 6.598 -9.836 -6.789 1 98.56 92 ALA A CA 1
ATOM 627 C C . ALA A 1 92 ? 6.707 -10.008 -8.297 1 98.56 92 ALA A C 1
ATOM 629 O O . ALA A 1 92 ? 6.324 -11.047 -8.844 1 98.56 92 ALA A O 1
ATOM 630 N N . PHE A 1 93 ? 7.223 -9.039 -8.984 1 98.12 93 PHE A N 1
ATOM 631 C CA . PHE A 1 93 ? 7.375 -9.125 -10.438 1 98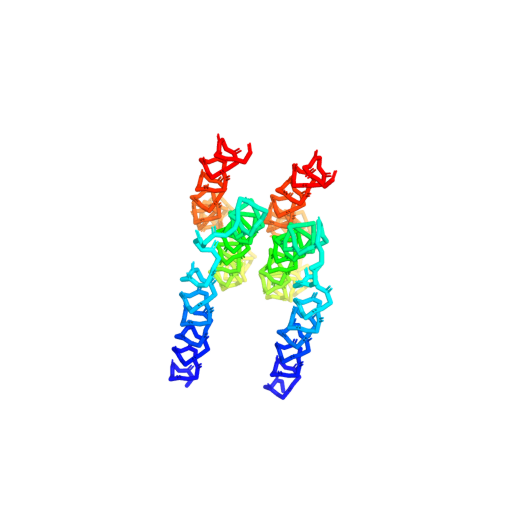.12 93 PHE A CA 1
ATOM 632 C C . PHE A 1 93 ? 8.422 -10.164 -10.812 1 98.12 93 PHE A C 1
ATOM 634 O O . PHE A 1 93 ? 8.25 -10.898 -11.781 1 98.12 93 PHE A O 1
ATOM 641 N N . ILE A 1 94 ? 9.508 -10.25 -10.078 1 98 94 ILE A N 1
ATOM 642 C CA . ILE A 1 94 ? 10.539 -11.258 -10.328 1 98 94 ILE A CA 1
ATOM 643 C C . ILE A 1 94 ? 9.945 -12.656 -10.156 1 98 94 ILE A C 1
ATOM 645 O O . ILE A 1 94 ? 10.148 -13.531 -10.992 1 98 94 ILE A O 1
ATOM 649 N N . LEU A 1 95 ? 9.188 -12.836 -9.094 1 97.62 95 LEU A N 1
ATOM 650 C CA . LEU A 1 95 ? 8.555 -14.125 -8.844 1 97.62 95 LEU A CA 1
ATOM 651 C C . LEU A 1 95 ? 7.539 -14.453 -9.93 1 97.62 95 LEU A C 1
ATOM 653 O O . LEU A 1 95 ? 7.383 -15.617 -10.305 1 97.62 95 LEU A O 1
ATOM 657 N N . ASN A 1 96 ? 6.781 -13.492 -10.43 1 96.12 96 ASN A N 1
ATOM 658 C CA . ASN A 1 96 ? 5.816 -13.695 -11.5 1 96.12 96 ASN A CA 1
ATOM 659 C C . ASN A 1 96 ? 6.473 -14.32 -12.734 1 96.12 96 ASN A C 1
ATOM 661 O O . ASN A 1 96 ? 5.84 -15.086 -13.453 1 96.12 96 ASN A O 1
ATOM 665 N N . GLY A 1 97 ? 7.621 -13.953 -12.969 1 95.06 97 GLY A N 1
ATOM 666 C CA . GLY A 1 97 ? 8.359 -14.5 -14.094 1 95.06 97 GLY A CA 1
ATOM 667 C C . GLY A 1 97 ? 8.648 -15.984 -13.945 1 95.06 97 GLY A C 1
ATOM 668 O O . GLY A 1 97 ? 9.047 -16.641 -14.906 1 95.06 97 GLY A O 1
ATOM 669 N N . LYS A 1 98 ? 8.453 -16.516 -12.766 1 91.75 98 LYS A N 1
ATOM 670 C CA . LYS A 1 98 ? 8.711 -17.922 -12.5 1 91.75 98 LYS A CA 1
ATOM 671 C C . LYS A 1 98 ? 7.406 -18.734 -12.477 1 91.75 98 LYS A C 1
ATOM 673 O O . LYS A 1 98 ? 7.418 -19.938 -12.219 1 91.75 98 LYS A O 1
ATOM 678 N N . LEU A 1 99 ? 6.273 -17.938 -12.562 1 86.19 99 LEU A N 1
ATOM 679 C CA . LEU A 1 99 ? 4.949 -18.547 -12.586 1 86.19 99 LEU A CA 1
ATOM 680 C C . LEU A 1 99 ? 4.523 -18.859 -14.016 1 86.19 99 LEU A C 1
ATOM 682 O O . LEU A 1 99 ? 4.895 -18.156 -14.945 1 86.19 99 LEU A O 1
ATOM 686 N N . MET B 1 1 ? -8.477 -1.585 21.859 1 50.88 1 MET B N 1
ATOM 687 C CA . MET B 1 1 ? -7.941 -1.441 20.516 1 50.88 1 MET B CA 1
ATOM 688 C C . MET B 1 1 ? -7.031 -2.613 20.156 1 50.88 1 MET B C 1
ATOM 690 O O . MET B 1 1 ? -7.004 -3.055 19.016 1 50.88 1 MET B O 1
ATOM 694 N N . LYS B 1 2 ? -6.504 -3.201 21.156 1 59.25 2 LYS B N 1
ATOM 695 C CA . LYS B 1 2 ? -5.578 -4.309 20.953 1 59.25 2 LYS B CA 1
ATOM 696 C C . LYS B 1 2 ? -6.324 -5.602 20.641 1 59.25 2 LYS B C 1
ATOM 698 O O . LYS B 1 2 ? -5.871 -6.402 19.812 1 59.25 2 LYS B O 1
ATOM 703 N N . LYS B 1 3 ? -7.465 -5.699 21.188 1 62.41 3 LYS B N 1
ATOM 704 C CA . LYS B 1 3 ? -8.203 -6.953 21.078 1 62.41 3 LYS B CA 1
ATOM 705 C C . LYS B 1 3 ? -8.797 -7.109 19.672 1 62.41 3 LYS B C 1
ATOM 707 O O . LYS B 1 3 ? -8.867 -8.219 19.141 1 62.41 3 LYS B O 1
ATOM 712 N N . LEU B 1 4 ? -9.195 -5.949 19.172 1 59.59 4 LEU B N 1
ATOM 713 C CA . LEU B 1 4 ? -9.812 -6.016 17.859 1 59.59 4 LEU B CA 1
ATOM 714 C C . LEU B 1 4 ? -8.766 -6.332 16.781 1 59.59 4 LEU B C 1
ATOM 716 O O . LEU B 1 4 ? -9.039 -7.09 15.852 1 59.59 4 LEU B O 1
ATOM 720 N N . LEU B 1 5 ? -7.598 -5.879 16.969 1 56.81 5 LEU B N 1
ATOM 721 C CA . LEU B 1 5 ? -6.504 -6.141 16.031 1 56.81 5 LEU B CA 1
ATOM 722 C C . LEU B 1 5 ? -6.117 -7.617 16.062 1 56.81 5 LEU B C 1
ATOM 724 O O . LEU B 1 5 ? -5.879 -8.211 15 1 56.81 5 LEU B O 1
ATOM 728 N N . VAL B 1 6 ? -6.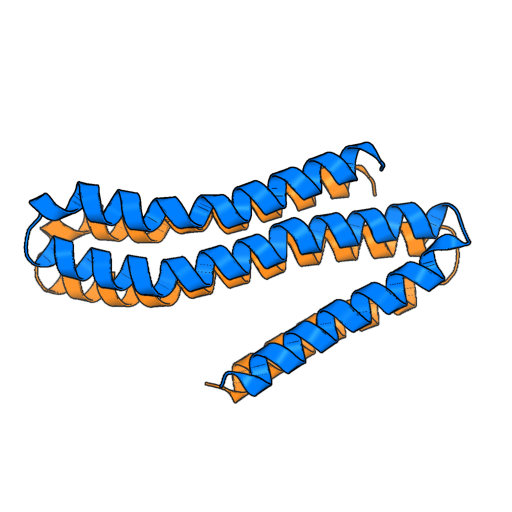074 -8.172 17.188 1 56.56 6 VAL B N 1
ATOM 729 C CA . VAL B 1 6 ? -5.723 -9.578 17.312 1 56.56 6 VAL B CA 1
ATOM 730 C C . VAL B 1 6 ? -6.809 -10.445 16.672 1 56.56 6 VAL B C 1
ATOM 732 O O . VAL B 1 6 ? -6.512 -11.438 16.016 1 56.56 6 VAL B O 1
ATOM 735 N N . LEU B 1 7 ? -7.965 -9.969 16.766 1 55.03 7 LEU B N 1
ATOM 736 C CA . LEU B 1 7 ? -9.07 -10.742 16.203 1 55.03 7 LEU B CA 1
ATOM 737 C C . LEU B 1 7 ? -9.039 -10.695 14.688 1 55.03 7 LEU B C 1
ATOM 739 O O . LEU B 1 7 ? -9.297 -11.703 14.031 1 55.03 7 LEU B O 1
ATOM 743 N N . VAL B 1 8 ? -8.773 -9.555 14.195 1 53.5 8 VAL B N 1
ATOM 744 C CA . VAL B 1 8 ? -8.711 -9.438 12.742 1 53.5 8 VAL B CA 1
ATOM 745 C C . VAL B 1 8 ? -7.516 -10.219 12.203 1 53.5 8 VAL B C 1
ATOM 747 O O . VAL B 1 8 ? -7.617 -10.898 11.18 1 53.5 8 VAL B O 1
ATOM 750 N N . LEU B 1 9 ? -6.449 -10.141 12.922 1 55.81 9 LEU B N 1
ATOM 751 C CA . LEU B 1 9 ? -5.273 -10.898 12.5 1 55.81 9 LEU B CA 1
ATOM 752 C C . LEU B 1 9 ? -5.547 -12.398 12.555 1 55.81 9 LEU B C 1
ATOM 754 O O . LEU B 1 9 ? -5.152 -13.141 11.648 1 55.81 9 LEU B O 1
ATOM 758 N N . VAL B 1 10 ? -6.152 -12.781 13.562 1 53.25 10 VAL B N 1
ATOM 759 C CA . VAL B 1 10 ? -6.461 -14.195 13.711 1 53.25 10 VAL B CA 1
ATOM 760 C C . VAL B 1 10 ? -7.465 -14.625 12.641 1 53.25 10 VAL B C 1
ATOM 762 O O . VAL B 1 10 ? -7.348 -15.703 12.062 1 53.25 10 VAL B O 1
ATOM 765 N N . ALA B 1 11 ? -8.414 -13.789 12.383 1 52.38 11 ALA B N 1
ATOM 766 C CA . ALA B 1 11 ? -9.43 -14.125 11.383 1 52.38 11 ALA B CA 1
ATOM 767 C C . ALA B 1 11 ? -8.82 -14.219 9.992 1 52.38 11 ALA B C 1
ATOM 769 O O . ALA B 1 11 ? -9.172 -15.109 9.211 1 52.38 11 ALA B O 1
ATOM 770 N N . VAL B 1 12 ? -7.965 -13.344 9.742 1 53.16 12 VAL B N 1
ATOM 771 C CA . VAL B 1 12 ? -7.328 -13.344 8.43 1 53.16 12 VAL B CA 1
ATOM 772 C C . VAL B 1 12 ? -6.438 -14.57 8.289 1 53.16 12 VAL B C 1
ATOM 774 O O . VAL B 1 12 ? -6.465 -15.25 7.258 1 53.16 12 VAL B O 1
ATOM 777 N N . PHE B 1 13 ? -5.629 -14.766 9.305 1 52.69 13 PHE B N 1
ATOM 778 C CA . PHE B 1 13 ? -4.766 -15.938 9.234 1 52.69 13 PHE B CA 1
ATOM 779 C C . PHE B 1 13 ? -5.59 -17.219 9.242 1 52.69 13 PHE B C 1
ATOM 781 O O . PHE B 1 13 ? -5.234 -18.203 8.578 1 52.69 13 PHE B O 1
ATOM 788 N N . GLY B 1 14 ? -6.582 -17.125 10.039 1 50.41 14 GLY B N 1
ATOM 789 C CA . GLY B 1 14 ? -7.469 -18.281 10.047 1 50.41 14 GLY B CA 1
ATOM 790 C C . GLY B 1 14 ? -8.117 -18.547 8.703 1 50.41 14 GLY B C 1
ATOM 791 O O . GLY B 1 14 ? -8.227 -19.688 8.273 1 50.41 14 GLY B O 1
ATOM 792 N N . ALA B 1 15 ? -8.648 -17.484 8.094 1 50.53 15 ALA B N 1
ATOM 793 C CA . ALA B 1 15 ? -9.266 -17.641 6.781 1 50.53 15 ALA B CA 1
ATOM 794 C C . ALA B 1 15 ? -8.258 -18.125 5.746 1 50.53 15 ALA B C 1
ATOM 796 O O . ALA B 1 15 ? -8.594 -18.938 4.879 1 50.53 15 ALA B O 1
ATOM 797 N N . LEU B 1 16 ? -7.121 -17.656 5.902 1 51.12 16 LEU B N 1
ATOM 798 C CA . LEU B 1 16 ? -6.078 -18.141 5.008 1 51.12 16 LEU B CA 1
ATOM 799 C C . LEU B 1 16 ? -5.801 -19.625 5.266 1 51.12 16 LEU B C 1
ATOM 801 O O . LEU B 1 16 ? -5.566 -20.391 4.324 1 51.12 16 LEU B O 1
ATOM 805 N N . ALA B 1 17 ? -5.781 -19.938 6.531 1 49.41 17 ALA B N 1
ATOM 806 C CA . ALA B 1 17 ? -5.574 -21.344 6.887 1 49.41 17 ALA B CA 1
ATOM 807 C C . ALA B 1 17 ? -6.703 -22.219 6.348 1 49.41 17 ALA B C 1
ATOM 809 O O . ALA B 1 17 ? -6.457 -23.312 5.844 1 49.41 17 ALA B O 1
ATOM 810 N N . LEU B 1 18 ? -7.918 -21.797 6.598 1 45.91 18 LEU B N 1
ATOM 811 C CA . LEU B 1 18 ? -9.039 -22.609 6.129 1 45.91 18 LEU B CA 1
ATOM 812 C C . LEU B 1 18 ? -9.008 -22.75 4.609 1 45.91 18 LEU B C 1
ATOM 814 O O . LEU B 1 18 ? -9.328 -23.812 4.074 1 45.91 18 LEU B O 1
ATOM 818 N N . ALA B 1 19 ? -8.672 -21.75 3.924 1 47.03 19 ALA B N 1
ATOM 819 C CA . ALA B 1 19 ? -8.594 -21.812 2.467 1 47.03 19 ALA B CA 1
ATOM 820 C C . ALA B 1 19 ? -7.488 -22.75 2.016 1 47.03 19 ALA B C 1
ATOM 822 O O . ALA B 1 19 ? -7.621 -23.438 0.997 1 47.03 19 ALA B O 1
ATOM 823 N N . ALA B 1 20 ? -6.375 -22.922 2.736 1 44.84 20 ALA B N 1
ATOM 824 C CA . ALA B 1 20 ? -5.289 -23.844 2.422 1 44.84 20 ALA B CA 1
ATOM 825 C C . ALA B 1 20 ? -5.77 -25.281 2.469 1 44.84 20 ALA B C 1
ATOM 827 O O . ALA B 1 20 ? -5.324 -26.125 1.68 1 44.84 20 ALA B O 1
ATOM 828 N N . GLU B 1 21 ? -6.43 -25.609 3.398 1 41.75 21 GLU B N 1
ATOM 829 C CA . GLU B 1 21 ? -6.871 -27 3.529 1 41.75 21 GLU B CA 1
ATOM 830 C C . GLU B 1 21 ? -7.68 -27.438 2.311 1 41.75 21 GLU B C 1
ATOM 832 O O . GLU B 1 21 ? -7.527 -28.562 1.83 1 41.75 21 GLU B O 1
ATOM 837 N N . GLU B 1 22 ? -8.586 -26.688 1.987 1 40.72 22 GLU B N 1
ATOM 838 C CA . GLU B 1 22 ? -9.406 -27.125 0.867 1 40.72 22 GLU B CA 1
ATOM 839 C C . GLU B 1 22 ? -8.586 -27.234 -0.416 1 40.72 22 GLU B C 1
ATOM 841 O O . GLU B 1 22 ? -8.867 -28.078 -1.273 1 40.72 22 GLU B O 1
ATOM 846 N N . ALA B 1 23 ? -7.461 -26.484 -0.571 1 42.56 23 ALA B N 1
ATOM 847 C CA . ALA B 1 23 ? -6.633 -26.5 -1.775 1 42.56 23 ALA B CA 1
ATOM 848 C C . ALA B 1 23 ? -5.785 -27.781 -1.828 1 42.56 23 ALA B C 1
ATOM 850 O O . ALA B 1 23 ? -5.289 -28.156 -2.891 1 42.56 23 ALA B O 1
ATOM 851 N N . ALA B 1 24 ? -5.211 -28.438 -0.855 1 41.38 24 ALA B N 1
ATOM 852 C CA . ALA B 1 24 ? -4.402 -29.656 -0.834 1 41.38 24 ALA B CA 1
ATOM 853 C C . ALA B 1 24 ? -5.031 -30.75 -1.692 1 41.38 24 ALA B C 1
ATOM 855 O O . ALA B 1 24 ? -4.395 -31.766 -1.984 1 41.38 24 ALA B O 1
ATOM 856 N N . ALA B 1 25 ? -6.125 -31.047 -1.71 1 40.47 25 ALA B N 1
ATOM 857 C CA . ALA B 1 25 ? -6.516 -32.281 -2.367 1 40.47 25 ALA B CA 1
ATOM 858 C C . ALA B 1 25 ? -6.102 -32.281 -3.836 1 40.47 25 ALA B C 1
ATOM 860 O O . ALA B 1 25 ? -5.508 -33.25 -4.32 1 40.47 25 ALA B O 1
ATOM 861 N N . SER B 1 26 ? -6.633 -32.469 -5.043 1 47.62 26 SER B N 1
ATOM 862 C CA . SER B 1 26 ? -6.297 -32.75 -6.438 1 47.62 26 SER B CA 1
ATOM 863 C C . SER B 1 26 ? -5.621 -31.547 -7.094 1 47.62 26 SER B C 1
ATOM 865 O O . SER B 1 26 ? -5.5 -30.484 -6.48 1 47.62 26 SER B O 1
ATOM 867 N N . GLY B 1 27 ? -5.508 -31.062 -8.57 1 54 27 GLY B N 1
ATOM 868 C CA . GLY B 1 27 ? -5.293 -29.906 -9.438 1 54 27 GLY B CA 1
ATOM 869 C C . GLY B 1 27 ? -5.691 -28.594 -8.797 1 54 27 GLY B C 1
ATOM 870 O O . GLY B 1 27 ? -5.441 -27.531 -9.352 1 54 27 GLY B O 1
ATOM 871 N N . GLY B 1 28 ? -6.266 -28.594 -7.578 1 71.25 28 GLY B N 1
ATOM 872 C CA . GLY B 1 28 ? -6.992 -27.625 -6.781 1 71.25 28 GLY B CA 1
ATOM 873 C C . GLY B 1 28 ? -6.105 -26.859 -5.812 1 71.25 28 GLY B C 1
ATOM 874 O O . GLY B 1 28 ? -6.332 -25.688 -5.551 1 71.25 28 GLY B O 1
ATOM 875 N N . LEU B 1 29 ? -5.035 -27.578 -5.332 1 78.25 29 LEU B N 1
ATOM 876 C CA . LEU B 1 29 ? -4.211 -26.922 -4.324 1 78.25 29 LEU B CA 1
ATOM 877 C C . LEU B 1 29 ? -3.459 -25.734 -4.926 1 78.25 29 LEU B C 1
ATOM 879 O O . LEU B 1 29 ? -3.344 -24.688 -4.297 1 78.25 29 LEU B O 1
ATOM 883 N N . ASP B 1 30 ? -2.953 -25.953 -6.184 1 83.81 30 ASP B N 1
ATOM 884 C CA . ASP B 1 30 ? -2.266 -24.875 -6.883 1 83.81 30 ASP B CA 1
ATOM 885 C C . ASP B 1 30 ? -3.176 -23.656 -7.047 1 83.81 30 ASP B C 1
ATOM 887 O O . ASP B 1 30 ? -2.779 -22.531 -6.734 1 83.81 30 ASP B O 1
ATOM 891 N N . ARG B 1 31 ? -4.312 -23.828 -7.473 1 87.38 31 ARG B N 1
ATOM 892 C CA . ARG B 1 31 ? -5.27 -22.734 -7.645 1 87.38 31 ARG B CA 1
ATOM 893 C C . ARG B 1 31 ? -5.629 -22.094 -6.305 1 87.38 31 ARG B C 1
ATOM 895 O O . ARG B 1 31 ? -5.781 -20.875 -6.211 1 87.38 31 ARG B O 1
ATOM 902 N N . GLY B 1 32 ? -5.77 -22.953 -5.355 1 90.38 32 GLY B N 1
ATOM 903 C CA . GLY B 1 32 ? -6.039 -22.453 -4.02 1 90.38 32 GLY B CA 1
ATOM 904 C C . GLY B 1 32 ? -4.934 -21.562 -3.484 1 90.38 32 GLY B C 1
ATOM 905 O O . GLY B 1 32 ? -5.199 -20.5 -2.908 1 90.38 32 GLY B O 1
ATOM 906 N N . LEU B 1 33 ? -3.762 -21.969 -3.646 1 91.88 33 LEU B N 1
ATOM 907 C CA . LEU B 1 33 ? -2.637 -21.188 -3.141 1 91.88 33 LEU B CA 1
ATOM 908 C C . LEU B 1 33 ? -2.469 -19.891 -3.932 1 91.88 33 LEU B C 1
ATOM 910 O O . LEU B 1 33 ? -2.074 -18.859 -3.375 1 91.88 33 LEU B O 1
ATOM 914 N N . ILE B 1 34 ? -2.732 -19.875 -5.219 1 94.06 34 ILE B N 1
ATOM 915 C CA . ILE B 1 34 ? -2.732 -18.656 -6.004 1 94.06 34 ILE B CA 1
ATOM 916 C C . ILE B 1 34 ? -3.787 -17.688 -5.457 1 94.06 34 ILE B C 1
ATOM 918 O O . ILE B 1 34 ? -3.525 -16.5 -5.293 1 94.06 34 ILE B O 1
ATOM 922 N N . ALA B 1 35 ? -4.938 -18.203 -5.113 1 94.38 35 ALA B N 1
ATOM 923 C CA . ALA B 1 35 ? -5.996 -17.391 -4.535 1 94.38 35 ALA B CA 1
ATOM 924 C C . ALA B 1 35 ? -5.566 -16.797 -3.193 1 94.38 35 ALA B C 1
ATOM 926 O O . ALA B 1 35 ? -5.879 -15.648 -2.885 1 94.38 35 ALA B O 1
ATOM 927 N N . VAL B 1 36 ? -4.91 -17.578 -2.426 1 92.94 36 VAL B N 1
ATOM 928 C CA . VAL B 1 36 ? -4.39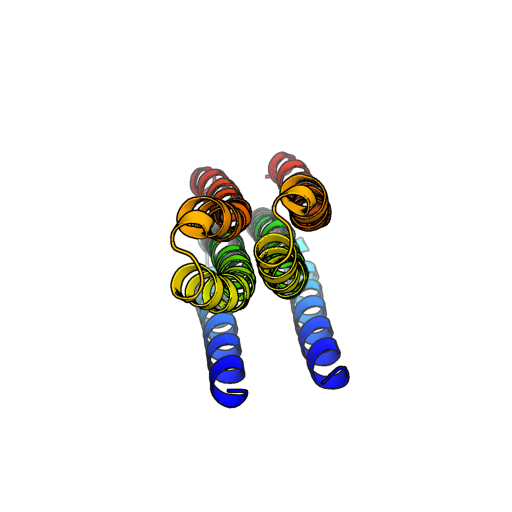1 -17.078 -1.157 1 92.94 36 VAL B CA 1
ATOM 929 C C . VAL B 1 36 ? -3.387 -15.953 -1.414 1 92.94 36 VAL B C 1
ATOM 931 O O . VAL B 1 36 ? -3.424 -14.914 -0.748 1 92.94 36 VAL B O 1
ATOM 934 N N . GLY B 1 37 ? -2.525 -16.203 -2.395 1 96.19 37 GLY B N 1
ATOM 935 C CA . GLY B 1 37 ? -1.59 -15.148 -2.766 1 96.19 37 GLY B CA 1
ATOM 936 C C . GLY B 1 37 ? -2.273 -13.852 -3.16 1 96.19 37 GLY B C 1
ATOM 937 O O . GLY B 1 37 ? -1.846 -12.773 -2.754 1 96.19 37 GLY B O 1
ATOM 938 N N . MET B 1 38 ? -3.379 -13.938 -3.855 1 97.12 38 MET B N 1
ATOM 939 C CA . MET B 1 38 ? -4.16 -12.766 -4.238 1 97.12 38 MET B CA 1
ATOM 940 C C . MET B 1 38 ? -4.695 -12.039 -3.008 1 97.12 38 MET B C 1
ATOM 942 O O . MET B 1 38 ? -4.594 -10.82 -2.91 1 97.12 38 MET B O 1
ATOM 946 N N . GLY B 1 39 ? -5.223 -12.805 -2.156 1 96.62 39 GLY B N 1
ATOM 947 C CA . GLY B 1 39 ? -5.762 -12.234 -0.932 1 96.62 39 GLY B CA 1
ATOM 948 C C . GLY B 1 39 ? -4.715 -11.539 -0.088 1 96.62 39 GLY B C 1
ATOM 949 O O . GLY B 1 39 ? -4.961 -10.445 0.438 1 96.62 39 GLY B O 1
ATOM 950 N N . LEU B 1 40 ? -3.646 -12.109 0.088 1 95.88 40 LEU B N 1
ATOM 951 C CA . LEU B 1 40 ? -2.566 -11.523 0.871 1 95.88 40 LEU B CA 1
ATOM 952 C C . LEU B 1 40 ? -2.074 -10.227 0.232 1 95.88 40 LEU B C 1
ATOM 954 O O . LEU B 1 40 ? -1.821 -9.242 0.929 1 95.88 40 LEU B O 1
ATOM 958 N N . ALA B 1 41 ? -1.979 -10.203 -1.066 1 98.06 41 ALA B N 1
ATOM 959 C CA . ALA B 1 41 ? -1.515 -9.016 -1.779 1 98.06 41 ALA B CA 1
ATOM 960 C C . ALA B 1 41 ? -2.42 -7.816 -1.499 1 98.06 41 ALA B C 1
ATOM 962 O O . ALA B 1 41 ? -1.953 -6.773 -1.029 1 98.06 41 ALA B O 1
ATOM 963 N N . VAL B 1 42 ? -3.748 -8.031 -1.686 1 98.44 42 VAL B N 1
ATOM 964 C CA . VAL B 1 42 ? -4.668 -6.906 -1.558 1 98.44 42 VAL B CA 1
ATOM 965 C C . VAL B 1 42 ? -4.969 -6.648 -0.082 1 98.44 42 VAL B C 1
ATOM 967 O O . VAL B 1 42 ? -5.051 -5.496 0.349 1 98.44 42 VAL B O 1
ATOM 970 N N . GLY B 1 43 ? -5.094 -7.672 0.638 1 97.31 43 GLY B N 1
ATOM 971 C CA . GLY B 1 43 ? -5.488 -7.527 2.031 1 97.31 43 GLY B CA 1
ATOM 972 C C . GLY B 1 43 ? -4.441 -6.828 2.877 1 97.31 43 GLY B C 1
ATOM 973 O O . GLY B 1 43 ? -4.754 -5.879 3.6 1 97.31 43 GLY B O 1
ATOM 974 N N . LEU B 1 44 ? -3.285 -7.254 2.834 1 97.56 44 LEU B N 1
ATOM 975 C CA . LEU B 1 44 ? -2.217 -6.645 3.619 1 97.56 44 LEU B CA 1
ATOM 976 C C . LEU B 1 44 ? -1.92 -5.23 3.127 1 97.56 44 LEU B C 1
ATOM 978 O O . LEU B 1 44 ? -1.639 -4.336 3.926 1 97.56 44 LEU B O 1
ATOM 982 N N . ALA B 1 45 ? -1.943 -5.059 1.808 1 98.62 45 ALA B N 1
ATOM 983 C CA . ALA B 1 45 ? -1.76 -3.715 1.259 1 98.62 45 ALA B CA 1
ATOM 984 C C . ALA B 1 45 ? -2.848 -2.768 1.752 1 98.62 45 ALA B C 1
ATOM 986 O O . ALA B 1 45 ? -2.566 -1.621 2.111 1 98.62 45 ALA B O 1
ATOM 987 N N . ALA B 1 46 ? -4.082 -3.285 1.826 1 98.44 46 ALA B N 1
ATOM 988 C CA . ALA B 1 46 ? -5.203 -2.484 2.314 1 98.44 46 ALA B CA 1
ATOM 989 C C . ALA B 1 46 ? -5.031 -2.146 3.793 1 98.44 46 ALA B C 1
ATOM 991 O O . ALA B 1 46 ? -5.352 -1.037 4.223 1 98.44 46 ALA B O 1
ATOM 992 N N . LEU B 1 47 ? -4.562 -3.098 4.5 1 96.81 47 LEU B N 1
ATOM 993 C CA . LEU B 1 47 ? -4.305 -2.848 5.914 1 96.81 47 LEU B CA 1
ATOM 994 C C . LEU B 1 47 ? -3.262 -1.748 6.09 1 96.81 47 LEU B C 1
ATOM 996 O O . LEU B 1 47 ? -3.443 -0.838 6.902 1 96.81 47 LEU B O 1
ATOM 1000 N N . GLY B 1 48 ? -2.246 -1.856 5.34 1 98.19 48 GLY B N 1
ATOM 1001 C CA . GLY B 1 48 ? -1.238 -0.81 5.391 1 98.19 48 GLY B CA 1
ATOM 1002 C C . GLY B 1 48 ? -1.779 0.558 5.02 1 98.19 48 GLY B C 1
ATOM 1003 O O . GLY B 1 48 ? -1.514 1.545 5.707 1 98.19 48 GLY B O 1
ATOM 1004 N N . THR B 1 49 ? -2.488 0.592 3.973 1 98.69 49 THR B N 1
ATOM 1005 C CA . THR B 1 49 ? -3.129 1.833 3.549 1 98.69 49 THR B CA 1
ATOM 1006 C C . THR B 1 49 ? -3.994 2.404 4.668 1 98.69 49 THR B C 1
ATOM 1008 O O . THR B 1 49 ? -3.926 3.6 4.965 1 98.69 49 THR B O 1
ATOM 1011 N N . GLY B 1 50 ? -4.801 1.572 5.254 1 98.38 50 GLY B N 1
ATOM 1012 C CA . GLY B 1 50 ? -5.688 1.999 6.324 1 98.38 50 GLY B CA 1
ATOM 1013 C C . GLY B 1 50 ? -4.945 2.549 7.531 1 98.38 50 GLY B C 1
ATOM 1014 O O . GLY B 1 50 ? -5.359 3.549 8.117 1 98.38 50 GLY B O 1
ATOM 1015 N N . VAL B 1 51 ? -3.934 1.864 7.898 1 97.81 51 VAL B N 1
ATOM 1016 C CA . VAL B 1 51 ? -3.115 2.307 9.023 1 97.81 51 VAL B CA 1
ATOM 1017 C C . VAL B 1 51 ? -2.576 3.709 8.75 1 97.81 51 VAL B C 1
ATOM 1019 O O . VAL B 1 51 ? -2.658 4.59 9.602 1 97.81 51 VAL B O 1
ATOM 1022 N N . ALA B 1 52 ? -2.084 3.92 7.602 1 98.69 52 ALA B N 1
ATOM 1023 C CA . ALA B 1 52 ? -1.594 5.242 7.219 1 98.69 52 ALA B CA 1
ATOM 1024 C C . ALA B 1 52 ? -2.717 6.273 7.246 1 98.69 52 ALA B C 1
ATOM 1026 O O . ALA B 1 52 ? -2.578 7.336 7.855 1 98.69 52 ALA B O 1
ATOM 1027 N N . GLN B 1 53 ? -3.844 5.914 6.652 1 98.56 53 GLN B N 1
ATOM 1028 C CA . GLN B 1 53 ? -4.938 6.863 6.461 1 98.56 53 GLN B CA 1
ATOM 1029 C C . GLN B 1 53 ? -5.613 7.199 7.789 1 98.56 53 GLN B C 1
ATOM 1031 O O . GLN B 1 53 ? -6.141 8.297 7.961 1 98.56 53 GLN B O 1
ATOM 1036 N N . ALA B 1 54 ? -5.539 6.277 8.711 1 98.5 54 ALA B N 1
ATOM 1037 C CA . ALA B 1 54 ? -6.156 6.523 10.008 1 98.5 54 ALA B CA 1
ATOM 1038 C C . ALA B 1 54 ? -5.531 7.734 10.695 1 98.5 54 ALA B C 1
ATOM 1040 O O . ALA B 1 54 ? -6.246 8.641 11.141 1 98.5 54 ALA B O 1
ATOM 1041 N N . ARG B 1 55 ? -4.246 7.812 10.734 1 98.44 55 ARG B N 1
ATOM 1042 C CA . ARG B 1 55 ? -3.568 8.898 11.438 1 98.44 55 ARG B CA 1
ATOM 1043 C C . ARG B 1 55 ? -3.557 10.172 10.594 1 98.44 55 ARG B C 1
ATOM 1045 O O . ARG B 1 55 ? -3.773 11.266 11.109 1 98.44 55 ARG B O 1
ATOM 1052 N N . ILE B 1 56 ? -3.355 10.055 9.359 1 98.56 56 ILE B N 1
ATOM 1053 C CA . ILE B 1 56 ? -3.34 11.211 8.469 1 98.56 56 ILE B CA 1
ATOM 1054 C C . ILE B 1 56 ? -4.719 11.859 8.445 1 98.56 56 ILE B C 1
ATOM 1056 O O . ILE B 1 56 ? -4.832 13.094 8.5 1 98.56 56 ILE B O 1
ATOM 1060 N N . GLY B 1 57 ? -5.738 11.062 8.289 1 98.38 57 GLY B N 1
ATOM 1061 C CA . GLY B 1 57 ? -7.098 11.57 8.266 1 98.38 57 GLY B CA 1
ATOM 1062 C C . GLY B 1 57 ? -7.473 12.32 9.531 1 98.38 57 GLY B C 1
ATOM 1063 O O . GLY B 1 57 ? -8.078 13.391 9.469 1 98.38 57 GLY B O 1
ATOM 1064 N N . ALA B 1 58 ? -7.113 11.727 10.648 1 98 58 ALA B N 1
ATOM 1065 C CA . ALA B 1 58 ? -7.395 12.375 11.922 1 98 58 ALA B CA 1
ATOM 1066 C C . ALA B 1 58 ? -6.719 13.742 12 1 98 58 ALA B C 1
ATOM 1068 O O . ALA B 1 58 ? -7.352 14.734 12.375 1 98 58 ALA B O 1
ATOM 1069 N N . ALA B 1 59 ? -5.488 13.789 11.656 1 97.94 59 ALA B N 1
ATOM 1070 C CA . ALA B 1 59 ? -4.766 15.055 11.648 1 97.94 59 ALA B CA 1
ATOM 1071 C C . ALA B 1 59 ? -5.344 16.016 10.609 1 97.94 59 ALA B C 1
ATOM 1073 O O . ALA B 1 59 ? -5.434 17.219 10.852 1 97.94 59 ALA B O 1
ATOM 1074 N N . GLY B 1 60 ? -5.754 15.508 9.508 1 97.62 60 GLY B N 1
ATOM 1075 C CA . GLY B 1 60 ? -6.297 16.297 8.414 1 97.62 60 GLY B CA 1
ATOM 1076 C C . GLY B 1 60 ? -7.598 17 8.766 1 97.62 60 GLY B C 1
ATOM 1077 O O . GLY B 1 60 ? -7.777 18.188 8.484 1 97.62 60 GLY B O 1
ATOM 1078 N N . VAL B 1 61 ? -8.461 16.281 9.398 1 97.25 61 VAL B N 1
ATOM 1079 C CA . VAL B 1 61 ? -9.742 16.844 9.797 1 97.25 61 VAL B CA 1
ATOM 1080 C C . VAL B 1 61 ? -9.508 18 10.781 1 97.25 61 VAL B C 1
ATOM 1082 O O . VAL B 1 61 ? -10.164 19.031 10.695 1 97.25 61 VAL B O 1
ATOM 1085 N N . GLY B 1 62 ? -8.578 17.781 11.711 1 95.81 62 GLY B N 1
ATOM 1086 C CA . GLY B 1 62 ? -8.211 18.859 12.617 1 95.81 62 GLY B CA 1
ATOM 1087 C C . GLY B 1 62 ? -7.668 20.078 11.906 1 95.81 62 GLY B C 1
ATOM 1088 O O . GLY B 1 62 ? -8.0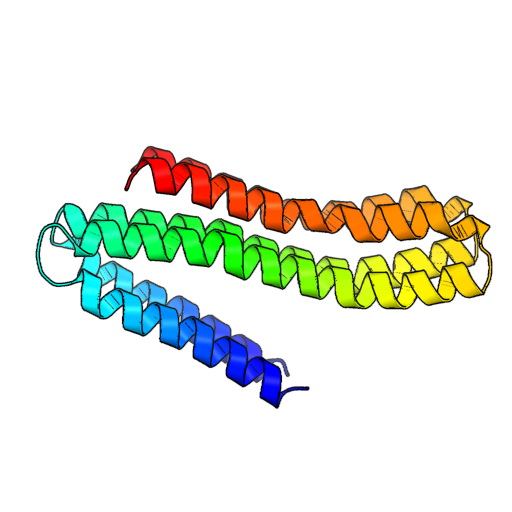55 21.203 12.219 1 95.81 62 GLY B O 1
ATOM 1089 N N . ALA B 1 63 ? -6.863 19.875 11.008 1 96.25 63 ALA B N 1
ATOM 1090 C CA . ALA B 1 63 ? -6.254 20.984 10.258 1 96.25 63 ALA B CA 1
ATOM 1091 C C . ALA B 1 63 ? -7.305 21.75 9.477 1 96.25 63 ALA B C 1
ATOM 1093 O O . ALA B 1 63 ? -7.254 22.984 9.406 1 96.25 63 ALA B O 1
ATOM 1094 N N . ILE B 1 64 ? -8.234 21.062 8.906 1 95.81 64 ILE B N 1
ATOM 1095 C CA . ILE B 1 64 ? -9.297 21.672 8.117 1 95.81 64 ILE B CA 1
ATOM 1096 C C . ILE B 1 64 ? -10.203 22.484 9.039 1 95.81 64 ILE B C 1
ATOM 1098 O O . ILE B 1 64 ? -10.656 23.578 8.664 1 95.81 64 ILE B O 1
ATOM 1102 N N . ALA B 1 65 ? -10.43 21.969 10.164 1 95.88 65 ALA B N 1
ATOM 1103 C CA . ALA B 1 65 ? -11.273 22.656 11.141 1 95.88 65 ALA B CA 1
ATOM 1104 C C . ALA B 1 65 ? -10.641 23.984 11.562 1 95.88 65 ALA B C 1
ATOM 1106 O O . ALA B 1 65 ? -11.352 24.953 11.844 1 95.88 65 ALA B O 1
ATOM 1107 N N . GLU B 1 66 ? -9.367 24 11.547 1 93.81 66 GLU B N 1
ATOM 1108 C CA . GLU B 1 66 ? -8.648 25.219 11.922 1 93.81 66 GLU B CA 1
ATOM 1109 C C . GLU B 1 66 ? -8.641 26.234 10.781 1 93.81 66 GLU B C 1
ATOM 1111 O O . GLU B 1 66 ? -8.797 27.422 11.008 1 93.81 66 GLU B O 1
ATOM 1116 N N . ASP B 1 67 ? -8.445 25.75 9.547 1 95.62 67 ASP B N 1
ATOM 1117 C CA . ASP B 1 67 ? -8.391 26.562 8.336 1 95.62 67 ASP B CA 1
ATOM 1118 C C . ASP B 1 67 ? -8.844 25.766 7.117 1 95.62 67 ASP B C 1
ATOM 1120 O O . ASP B 1 67 ? -8.133 24.859 6.668 1 95.62 67 ASP B O 1
ATOM 1124 N N . ARG B 1 68 ? -9.914 26.141 6.477 1 96.19 68 ARG B N 1
ATOM 1125 C CA . ARG B 1 68 ? -10.5 25.438 5.348 1 96.19 68 ARG B CA 1
ATOM 1126 C C . ARG B 1 68 ? -9.562 25.438 4.148 1 96.19 68 ARG B C 1
ATOM 1128 O O . ARG B 1 68 ? -9.688 24.609 3.248 1 96.19 68 ARG B O 1
ATOM 1135 N N . GLY B 1 69 ? -8.578 26.328 4.262 1 94.38 69 GLY B N 1
ATOM 1136 C CA . GLY B 1 69 ? -7.582 26.359 3.199 1 94.38 69 GLY B CA 1
ATOM 1137 C C . GLY B 1 69 ? -6.684 25.141 3.178 1 94.38 69 GLY B C 1
ATOM 1138 O O . GLY B 1 69 ? -6.004 24.891 2.184 1 94.38 69 GLY B O 1
ATOM 1139 N N . ASN B 1 70 ? -6.766 24.391 4.254 1 94.94 70 ASN B N 1
ATOM 1140 C CA . ASN B 1 70 ? -5.945 23.188 4.371 1 94.94 70 ASN B CA 1
ATOM 1141 C C . ASN B 1 70 ? -6.625 21.984 3.732 1 94.94 70 ASN B C 1
ATOM 1143 O O . ASN B 1 70 ? -6.062 20.891 3.705 1 94.94 70 ASN B O 1
ATOM 1147 N N . PHE B 1 71 ? -7.801 22.156 3.16 1 95.75 71 PHE B N 1
ATOM 1148 C CA . PHE B 1 71 ? -8.57 21.062 2.605 1 95.75 71 PHE B CA 1
ATOM 1149 C C . PHE B 1 71 ? -7.781 20.328 1.521 1 95.75 71 PHE B C 1
ATOM 1151 O O . PHE B 1 71 ? -7.656 19.109 1.549 1 95.75 71 PHE B O 1
ATOM 1158 N N . GLY B 1 72 ? -7.156 21.031 0.659 1 95.25 72 GLY B N 1
ATOM 1159 C CA . GLY B 1 72 ? -6.414 20.422 -0.434 1 95.25 72 GLY B CA 1
ATOM 1160 C C . GLY B 1 72 ? -5.211 19.625 0.034 1 95.25 72 GLY B C 1
ATOM 1161 O O . GLY B 1 72 ? -4.992 18.5 -0.42 1 95.25 72 GLY B O 1
ATOM 1162 N N . THR B 1 73 ? -4.484 20.188 0.857 1 93.88 73 THR B N 1
ATOM 1163 C CA . THR B 1 73 ? -3.295 19.531 1.39 1 93.88 73 THR B CA 1
ATOM 1164 C C . THR B 1 73 ? -3.668 18.25 2.148 1 93.88 73 THR B C 1
ATOM 1166 O O . THR B 1 73 ? -3.053 17.203 1.953 1 93.88 73 THR B O 1
ATOM 1169 N N . ALA B 1 74 ? -4.746 18.375 2.982 1 95.94 74 ALA B N 1
ATOM 1170 C CA . ALA B 1 74 ? -5.207 17.219 3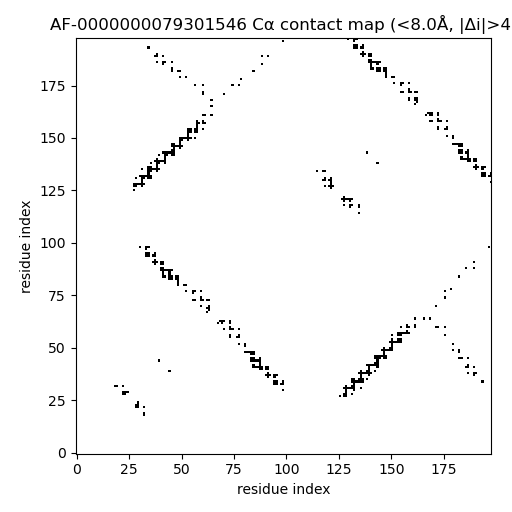.76 1 95.94 74 ALA B CA 1
ATOM 1171 C C . ALA B 1 74 ? -5.645 16.078 2.846 1 95.94 74 ALA B C 1
ATOM 1173 O O . ALA B 1 74 ? -5.34 14.914 3.105 1 95.94 74 ALA B O 1
ATOM 1174 N N . LEU B 1 75 ? -6.297 16.438 1.804 1 97.5 75 LEU B N 1
ATOM 1175 C CA . LEU B 1 75 ? -6.805 15.445 0.87 1 97.5 75 LEU B CA 1
ATOM 1176 C C . LEU B 1 75 ? -5.66 14.766 0.126 1 97.5 75 LEU B C 1
ATOM 1178 O O . LEU B 1 75 ? -5.68 13.547 -0.075 1 97.5 75 LEU B O 1
ATOM 1182 N N . ILE B 1 76 ? -4.641 15.531 -0.298 1 97.38 76 ILE B N 1
ATOM 1183 C CA . ILE B 1 76 ? -3.496 14.977 -1.013 1 97.38 76 ILE B CA 1
ATOM 1184 C C . ILE B 1 76 ? -2.768 13.969 -0.121 1 97.38 76 ILE B C 1
ATOM 1186 O O . ILE B 1 76 ? -2.463 12.852 -0.551 1 97.38 76 ILE B O 1
ATOM 1190 N N . PHE B 1 77 ? -2.613 14.305 1.132 1 98.06 77 PHE B N 1
ATOM 1191 C CA . PHE B 1 77 ? -1.892 13.438 2.059 1 98.06 77 PHE B CA 1
ATOM 1192 C C . PHE B 1 77 ? -2.701 12.18 2.371 1 98.06 77 PHE B C 1
ATOM 1194 O O . PHE B 1 77 ? -2.135 11.109 2.588 1 98.06 77 PHE B O 1
ATOM 1201 N N . LEU B 1 78 ? -3.996 12.352 2.391 1 98.12 78 LEU B N 1
ATOM 1202 C CA . LEU B 1 78 ? -4.875 11.227 2.686 1 98.12 78 LEU B CA 1
ATOM 1203 C C . LEU B 1 78 ? -4.941 10.266 1.506 1 98.12 78 LEU B C 1
ATOM 1205 O O . LEU B 1 78 ? -5.051 9.055 1.693 1 98.12 78 LEU B O 1
ATOM 1209 N N . LEU B 1 79 ? -4.867 10.781 0.294 1 98 79 LEU B N 1
ATOM 1210 C CA . LEU B 1 79 ? -5.035 9.984 -0.919 1 98 79 LEU B CA 1
ATOM 1211 C C . LEU B 1 79 ? -3.734 9.273 -1.286 1 98 79 LEU B C 1
ATOM 1213 O O . LEU B 1 79 ? -3.76 8.195 -1.889 1 98 79 LEU B O 1
ATOM 1217 N N . LEU B 1 80 ? -2.514 9.789 -0.895 1 98.19 80 LEU B N 1
ATOM 1218 C CA . LEU B 1 80 ? -1.21 9.297 -1.321 1 98.19 80 LEU B CA 1
ATOM 1219 C C . LEU B 1 80 ? -1.013 7.848 -0.889 1 98.19 80 LEU B C 1
ATOM 1221 O O . LEU B 1 80 ? -0.602 7.008 -1.692 1 98.19 80 LEU B O 1
ATOM 1225 N N . PRO B 1 81 ? -1.414 7.422 0.298 1 98.56 81 PRO B N 1
ATOM 1226 C CA . PRO B 1 81 ? -1.213 6.031 0.708 1 98.56 81 PRO B CA 1
ATOM 1227 C C . PRO B 1 81 ? -2.059 5.051 -0.101 1 98.56 81 PRO B C 1
ATOM 1229 O O . PRO B 1 81 ? -1.818 3.84 -0.057 1 98.56 81 PRO B O 1
ATOM 1232 N N . GLU B 1 82 ? -3.105 5.551 -0.835 1 98.44 82 GLU B N 1
ATOM 1233 C CA . GLU B 1 82 ? -3.936 4.68 -1.66 1 98.44 82 GLU B CA 1
ATOM 1234 C C . GLU B 1 82 ? -3.086 3.879 -2.643 1 98.44 82 GLU B C 1
ATOM 1236 O O . GLU B 1 82 ? -3.494 2.807 -3.094 1 98.44 82 GLU B O 1
ATOM 1241 N N . THR B 1 83 ? -1.844 4.387 -2.998 1 98.38 83 THR B N 1
ATOM 1242 C CA . THR B 1 83 ? -0.938 3.695 -3.91 1 98.38 83 THR B CA 1
ATOM 1243 C C . THR B 1 83 ? -0.613 2.297 -3.395 1 98.38 83 THR B C 1
ATOM 1245 O O . THR B 1 83 ? -0.439 1.365 -4.184 1 98.38 83 THR B O 1
ATOM 1248 N N . LEU B 1 84 ? -0.643 2.141 -2.123 1 98.69 84 LEU B N 1
ATOM 1249 C CA . LEU B 1 84 ? -0.293 0.864 -1.508 1 98.69 84 LEU B CA 1
ATOM 1250 C C . LEU B 1 84 ? -1.304 -0.215 -1.882 1 98.69 84 LEU B C 1
ATOM 1252 O O . LEU B 1 84 ? -0.923 -1.301 -2.326 1 98.69 84 LEU B O 1
ATOM 1256 N N . VAL B 1 85 ? -2.596 0.083 -1.665 1 98.62 85 VAL B N 1
ATOM 1257 C CA . VAL B 1 85 ? -3.623 -0.916 -1.937 1 98.62 85 VAL B CA 1
ATOM 1258 C C . VAL B 1 85 ? -3.762 -1.117 -3.443 1 98.62 85 VAL B C 1
ATOM 1260 O O . VAL B 1 85 ? -4.07 -2.219 -3.902 1 98.62 85 VAL B O 1
ATOM 1263 N N . ILE B 1 86 ? -3.58 -0.054 -4.25 1 98.5 86 ILE B N 1
ATOM 1264 C CA . ILE B 1 86 ? -3.615 -0.177 -5.703 1 98.5 86 ILE B CA 1
ATOM 1265 C C . ILE B 1 86 ? -2.541 -1.161 -6.164 1 98.5 86 ILE B C 1
ATOM 1267 O O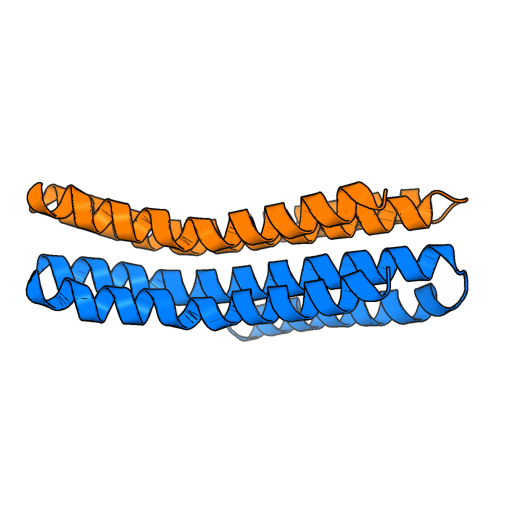 . ILE B 1 86 ? -2.799 -2.016 -7.016 1 98.5 86 ILE B O 1
ATOM 1271 N N . PHE B 1 87 ? -1.311 -1.074 -5.609 1 98.38 87 PHE B N 1
ATOM 1272 C CA . PHE B 1 87 ? -0.246 -2.006 -5.961 1 98.38 87 PHE B CA 1
ATOM 1273 C C . PHE B 1 87 ? -0.617 -3.428 -5.559 1 98.38 87 PHE B C 1
ATOM 1275 O O . PHE B 1 87 ? -0.332 -4.383 -6.285 1 98.38 87 PHE B O 1
ATOM 1282 N N . GLY B 1 88 ? -1.205 -3.592 -4.367 1 98.56 88 GLY B N 1
ATOM 1283 C CA . GLY B 1 88 ? -1.723 -4.895 -3.98 1 98.56 88 GLY B CA 1
ATOM 1284 C C . GLY B 1 88 ? -2.74 -5.445 -4.961 1 98.56 88 GLY B C 1
ATOM 1285 O O . GLY B 1 88 ? -2.695 -6.629 -5.309 1 98.56 88 GLY B O 1
ATOM 1286 N N . LEU B 1 89 ? -3.658 -4.594 -5.418 1 98.56 89 LEU B N 1
ATOM 1287 C CA . LEU B 1 89 ? -4.664 -4.977 -6.402 1 98.56 89 LEU B CA 1
ATOM 1288 C C . LEU B 1 89 ? -4.012 -5.391 -7.715 1 98.56 89 LEU B C 1
ATOM 1290 O O . LEU B 1 89 ? -4.445 -6.352 -8.359 1 98.56 89 LEU B O 1
ATOM 1294 N N . LEU B 1 90 ? -2.986 -4.59 -8.039 1 98.62 90 LEU B N 1
ATOM 1295 C CA . LEU B 1 90 ? -2.264 -4.906 -9.266 1 98.62 90 LEU B CA 1
ATOM 1296 C C . LEU B 1 90 ? -1.729 -6.332 -9.234 1 98.62 90 LEU B C 1
ATOM 1298 O O . LEU B 1 90 ? -1.939 -7.102 -10.172 1 98.62 90 LEU B O 1
ATOM 1302 N N . ILE B 1 91 ? -1.078 -6.734 -8.195 1 98.69 91 ILE B N 1
ATOM 1303 C CA . ILE B 1 91 ? -0.503 -8.07 -8.078 1 98.69 91 ILE B CA 1
ATOM 1304 C C . ILE B 1 91 ? -1.62 -9.109 -8.016 1 98.69 91 ILE B C 1
ATOM 1306 O O . ILE B 1 91 ? -1.497 -10.195 -8.586 1 98.69 91 ILE B O 1
ATOM 1310 N N . ALA B 1 92 ? -2.697 -8.789 -7.328 1 98.44 92 ALA B N 1
ATOM 1311 C CA . ALA B 1 92 ? -3.832 -9.711 -7.277 1 98.44 92 ALA B CA 1
ATOM 1312 C C . ALA B 1 92 ? -4.395 -9.961 -8.672 1 98.44 92 ALA B C 1
ATOM 1314 O O . ALA B 1 92 ? -4.75 -11.094 -9.016 1 98.44 92 ALA B O 1
ATOM 1315 N N . PHE B 1 93 ? -4.516 -8.961 -9.461 1 98.25 93 PHE B N 1
ATOM 1316 C CA . PHE B 1 93 ? -5.027 -9.102 -10.82 1 98.25 93 PHE B CA 1
ATOM 1317 C C . PHE B 1 93 ? -4.082 -9.945 -11.672 1 98.25 93 PHE B C 1
ATOM 1319 O O . PHE B 1 93 ? -4.523 -10.773 -12.461 1 98.25 93 PHE B O 1
ATOM 1326 N N . ILE B 1 94 ? -2.799 -9.75 -11.586 1 97.94 94 ILE B N 1
ATOM 1327 C CA . ILE B 1 94 ? -1.813 -10.539 -12.312 1 97.94 94 ILE B CA 1
ATOM 1328 C C . ILE B 1 94 ? -1.956 -12.016 -11.93 1 97.94 94 ILE B C 1
ATOM 1330 O O . ILE B 1 94 ? -1.99 -12.891 -12.797 1 97.94 94 ILE B O 1
ATOM 1334 N N . LEU B 1 95 ? -2.09 -12.305 -10.664 1 97.44 95 LEU B N 1
ATOM 1335 C CA . LEU B 1 95 ? -2.238 -13.672 -10.18 1 97.44 95 LEU B CA 1
ATOM 1336 C C . LEU B 1 95 ? -3.547 -14.281 -10.672 1 97.44 95 LEU B C 1
ATOM 1338 O O . LEU B 1 95 ? -3.619 -15.492 -10.922 1 97.44 95 LEU B O 1
ATOM 1342 N N . ASN B 1 96 ? -4.613 -13.445 -10.742 1 96.31 96 ASN B N 1
ATOM 1343 C CA . ASN B 1 96 ? -5.895 -13.922 -11.258 1 96.31 96 ASN B CA 1
ATOM 1344 C C . ASN B 1 96 ? -5.754 -14.5 -12.656 1 96.31 96 ASN B C 1
ATOM 1346 O O . ASN B 1 96 ? -6.438 -15.469 -13.008 1 96.31 96 ASN B O 1
ATOM 1350 N N . GLY B 1 97 ? -4.859 -13.93 -13.344 1 95.12 97 GLY B N 1
ATOM 1351 C CA . GLY B 1 97 ? -4.621 -14.422 -14.688 1 95.12 97 GLY B CA 1
ATOM 1352 C C . GLY B 1 97 ? -3.932 -15.773 -14.719 1 95.12 97 GLY B C 1
ATOM 1353 O O . GLY B 1 97 ? -3.828 -16.406 -15.773 1 95.12 97 GLY B O 1
ATOM 1354 N N . LYS B 1 98 ? -3.49 -16.25 -13.586 1 90.19 98 LYS B N 1
ATOM 1355 C CA . LYS B 1 98 ? -2.783 -17.516 -13.492 1 90.19 98 LYS B CA 1
ATOM 1356 C C . LYS B 1 98 ? -3.682 -18.609 -12.906 1 90.19 98 LYS B C 1
ATOM 1358 O O . LYS B 1 98 ? -3.252 -19.75 -12.734 1 90.19 98 LYS B O 1
ATOM 1363 N N . LEU B 1 99 ? -4.832 -18.141 -12.477 1 84.69 99 LEU B N 1
ATOM 1364 C CA . LEU B 1 99 ? -5.812 -19.094 -11.977 1 84.69 99 LEU B CA 1
ATOM 1365 C C . LEU B 1 99 ? -6.5 -19.828 -13.125 1 84.69 99 LEU B C 1
ATOM 1367 O O . LEU B 1 99 ? -6.66 -19.266 -14.211 1 84.69 99 LEU B O 1
#

pLDDT: mean 83.53, std 20.97, range [38.69, 98.81]

Solvent-accessible surface area (backbone atoms only — not comparable to full-atom values): 9349 Å² total; per-residue (Å²): 116,66,65,60,50,51,49,52,48,48,51,49,50,49,52,49,52,59,52,50,62,69,27,67,74,53,79,51,37,42,50,7,50,45,29,33,49,28,7,48,33,24,3,52,23,11,26,52,24,12,56,56,30,13,58,45,35,22,52,29,44,53,48,27,68,76,37,67,83,39,45,63,62,34,49,51,62,42,53,54,43,48,56,45,26,50,51,12,43,50,52,22,53,59,45,52,74,76,93,116,67,65,60,51,52,48,51,50,47,48,50,52,45,51,50,50,57,48,48,60,71,9,64,69,67,96,44,24,22,47,34,29,30,51,48,8,26,47,38,6,30,49,34,1,39,49,7,21,47,50,14,34,54,40,20,42,56,38,25,55,55,40,27,72,75,37,69,82,39,45,63,61,34,49,53,63,40,52,56,44,51,56,32,26,52,53,9,43,51,55,22,54,58,44,55,70,73,95

InterPro domains:
  IPR000245 V-ATPase proteolipid subunit [PR00122] (1-16)
  IPR000245 V-ATPase proteolipid subunit [PR00122] (47-73)
  IPR000245 V-ATPase proteolipid subunit [PR00122] (74-97)
  IPR002379 V-ATPase proteolipid subunit C-like domain [PF00137] (37-95)
  IPR035921 F/V-ATP synthase subunit C superfamily [G3DSA:1.20.120.610] (4-97)
  IPR035921 F/V-ATP synthase subunit C superfamily [SSF81333] (31-96)

Sequence (198 aa):
MKKLLVLVLVAVFGALALAAEEAAASGGLDRGLIAVGMGLAVGLAALGTGVAQARIGAAGVGAIAEDRGNFGTALIFLLLPETLVIFGLLIAFILNGKLMKKLLVLVLVAVFGALALAAEEAAASGGLDRGLIAVGMGLAVGLAALGTGVAQARIGAAGVGAIAEDRGNFGTALIFLLLPETLVIFGLLIAFILNGKL